Protein AF-A0A5B9PQS3-F1 (afdb_monomer)

Foldseek 3Di:
DDDDDDDDDDDDDPDDPPQWDWDDDDPQWTWIDDPNDIDIDGNPPCVVVLVPDLALLSLLVVLLVVQLVVQVVPPPLHPLVLLLLSLLLCVQSVVVVSNVSSLVSLQVHDQVNVCPPPDDPDDDDSGDDPVSSHHDDNVVSCVFWPFADLVVLLVLLCVVCVVAVLSVCLSVVVLVVSCVRDPDLLSLLSSLQSCLSNPVLVVSLVSLVPDPDPPRPSVLSLLSNLLSCLLVSVSVVSSVSCVVCPDPNQHSLSSSLSSSSSVRIRSGPSPPRPVD

pLDDT: mean 84.05, std 20.29, range [24.78, 98.69]

Sequence (276 aa):
MVFTLGPSAHLPYFATRAGLGTITRSSDIVRFVQGGVVKTFRWATQSNLMATFNDSRSLAEFLLRESLDRLAAAAPKVNYFSLRSVGGAATLLGFDSIAHECESILQTIPDASFTAGVISNFPLPKKAPPALRKIATIDQLYSDHPPLTDESVAKYIRDCGNAQSHLKLASDRKYTDAFAACKSELDTEETAASQAVLGDIDSALDSACSVVQPDFRADNIRFICTIELFRRERWSDAHKLFDAIYPSQIGPDAAAQMALGANHRLPWLGYPFPDW

Solvent-accessible surface area (backbone atoms only — not comparable to full-atom values): 15681 Å² total; per-residue (Å²): 138,89,84,88,82,86,84,89,85,85,87,87,80,84,78,56,98,78,70,57,55,78,53,88,65,68,99,49,38,53,36,40,36,61,92,89,41,77,47,74,44,68,54,79,58,64,72,70,68,60,79,68,51,92,49,45,64,55,43,25,51,50,38,37,51,54,28,48,54,55,43,61,69,38,61,90,71,45,60,63,65,35,42,37,42,26,16,38,42,23,52,75,73,70,36,60,70,59,20,51,51,34,34,55,51,41,64,67,56,57,43,66,57,77,55,60,89,67,87,65,100,58,90,75,74,86,57,58,60,73,70,76,37,42,54,72,52,71,71,54,46,47,68,64,32,37,81,50,44,71,66,58,47,54,48,50,42,42,59,52,19,76,80,34,70,26,39,35,29,35,60,71,68,38,49,74,61,12,58,71,57,38,88,48,68,65,47,44,48,52,37,31,35,49,31,19,70,75,64,44,37,70,60,19,52,51,50,47,71,67,59,86,56,93,83,59,65,38,65,59,44,53,51,52,36,30,25,44,25,38,50,68,68,39,50,76,60,19,51,59,50,40,61,74,44,48,72,90,72,53,48,42,43,55,29,19,28,39,30,28,28,23,60,41,20,36,51,48,69,46,64,87,40,85,90,94

Radius of gyration: 23.07 Å; Cα contacts (8 Å, |Δi|>4): 352; chains: 1; bounding box: 48×74×57 Å

Secondary structure (DSSP, 8-state):
----------------TTT--EEE-STTEEEEEETTEEEEEE---THHHHTT--SHHHHHHHHHHHHHHHHHHTTTS--HHHHHHHHHHHHHHT-HHHHHHHHHHHHHS-HHHHSTT---SSPPPSS--GGGGSPPPHHHHHHHSPBP-HHHHHHHHHHHHTT-HHHHHHHTT-HHHHHHH--SHHHHHHHHHHHHHTT-HHHHHHHHHH---TT--HHHHHHHHHHHHHHTT-HHHHHHHHHHHTTTT--HHHHHHHHHHHTTB--STTTT-TT-

Mean predicted aligned error: 10.12 Å

Nearest PDB structures (foldseek):
  3uq3-assembly1_A  TM=2.555E-01  e=6.291E-01  Saccharomyces cerevisiae S288C
  8fgw-assembly1_D  TM=3.045E-01  e=2.139E+00  Homo sapiens
  5ohu-ass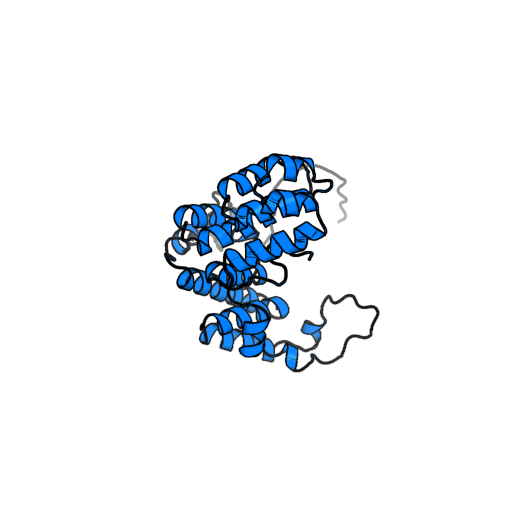embly1_A  TM=2.721E-01  e=3.590E+00  Pseudomonas aeruginosa
  4i17-assembly1_A  TM=1.820E-01  e=6.621E+00  Bacteroides fragilis NCTC 9343

Organism: NCBI:txid980251

Structure (mmCIF, N/CA/C/O backbone):
data_AF-A0A5B9PQS3-F1
#
_entry.id   AF-A0A5B9PQS3-F1
#
loop_
_atom_site.group_PDB
_atom_site.id
_atom_site.type_symbol
_atom_site.label_atom_id
_atom_site.label_alt_id
_atom_site.label_comp_id
_atom_site.label_asym_id
_atom_site.label_entity_id
_atom_site.label_seq_id
_atom_site.pdbx_PDB_ins_code
_atom_site.Cartn_x
_atom_site.Cartn_y
_atom_site.Cartn_z
_atom_site.occupancy
_atom_site.B_iso_or_equiv
_atom_site.auth_seq_id
_atom_site.auth_comp_id
_atom_site.auth_asym_id
_atom_site.auth_atom_id
_atom_site.pdbx_PDB_model_num
ATOM 1 N N . MET A 1 1 ? -6.608 58.547 18.354 1.00 31.11 1 MET A N 1
ATOM 2 C CA . MET A 1 1 ? -5.421 58.894 17.546 1.00 31.11 1 MET A CA 1
ATOM 3 C C . MET A 1 1 ? -5.429 57.966 16.343 1.00 31.11 1 MET A C 1
ATOM 5 O O . MET A 1 1 ? -5.402 56.760 16.545 1.00 31.11 1 MET A O 1
ATOM 9 N N . VAL A 1 2 ? -5.618 58.505 15.140 1.00 27.06 2 VAL A N 1
ATOM 10 C CA . VAL A 1 2 ? -5.688 57.727 13.892 1.00 27.06 2 VAL A CA 1
ATOM 11 C C . VAL A 1 2 ? -4.329 57.802 13.215 1.00 27.06 2 VAL A C 1
ATOM 13 O O . VAL A 1 2 ? -3.809 58.902 13.055 1.00 27.06 2 VAL A O 1
ATOM 16 N N . PHE A 1 3 ? -3.797 56.657 12.789 1.00 24.78 3 PHE A N 1
ATOM 17 C CA . PHE A 1 3 ? -2.762 56.595 11.762 1.00 24.78 3 PHE A CA 1
ATOM 18 C C . PHE A 1 3 ? -3.054 55.447 10.800 1.00 24.78 3 PHE A C 1
ATOM 20 O O . PHE A 1 3 ? -3.286 54.310 11.209 1.00 24.78 3 PHE A O 1
ATOM 27 N N . THR A 1 4 ? -3.031 55.793 9.519 1.00 32.97 4 THR A N 1
ATOM 28 C CA . THR A 1 4 ? -3.076 54.905 8.360 1.00 32.97 4 THR A CA 1
ATOM 29 C C . THR A 1 4 ? -1.636 54.616 7.938 1.00 32.97 4 THR A C 1
ATOM 31 O O . THR A 1 4 ? -0.831 55.545 7.879 1.00 32.97 4 THR A O 1
ATOM 34 N N . LEU A 1 5 ? -1.306 53.369 7.600 1.00 27.58 5 LEU A N 1
ATOM 35 C CA . LEU A 1 5 ? -0.070 53.034 6.886 1.00 27.58 5 LEU A CA 1
ATOM 36 C C . LEU A 1 5 ? -0.411 52.275 5.602 1.00 27.58 5 LEU A C 1
ATOM 38 O O . LEU A 1 5 ? -1.164 51.303 5.626 1.00 27.58 5 LEU A O 1
ATOM 42 N N . GLY A 1 6 ? 0.117 52.799 4.493 1.00 27.48 6 GLY A N 1
ATOM 43 C CA . GLY A 1 6 ? 0.052 52.238 3.146 1.00 27.48 6 GLY A CA 1
ATOM 44 C C . GLY A 1 6 ? 1.085 51.124 2.893 1.00 27.48 6 GLY A C 1
ATOM 45 O O . GLY A 1 6 ? 1.734 50.660 3.830 1.00 27.48 6 GLY A O 1
ATOM 46 N N . PRO A 1 7 ? 1.207 50.662 1.636 1.00 39.25 7 PRO A N 1
ATOM 47 C CA . PRO A 1 7 ? 1.601 49.293 1.312 1.00 39.25 7 PRO A CA 1
ATOM 48 C C . PRO A 1 7 ? 3.113 49.067 1.121 1.00 39.25 7 PRO A C 1
ATOM 50 O O . PRO A 1 7 ? 3.853 49.957 0.711 1.00 39.25 7 PRO A O 1
ATOM 53 N N . SER A 1 8 ? 3.496 47.794 1.299 1.00 37.22 8 SER A N 1
ATOM 54 C CA . SER A 1 8 ? 4.701 47.083 0.817 1.00 37.22 8 SER A CA 1
ATOM 55 C C . SER A 1 8 ? 6.088 47.448 1.380 1.00 37.22 8 SER A C 1
ATOM 57 O O . SER A 1 8 ? 6.689 48.440 0.989 1.00 37.22 8 SER A O 1
ATOM 59 N N . ALA A 1 9 ? 6.655 46.523 2.170 1.00 27.62 9 ALA A N 1
ATOM 60 C CA . ALA A 1 9 ? 8.073 46.134 2.142 1.00 27.62 9 ALA A CA 1
ATOM 61 C C . ALA A 1 9 ? 8.260 44.754 2.819 1.00 27.62 9 ALA A C 1
ATOM 63 O O . ALA A 1 9 ? 7.595 44.436 3.802 1.00 27.62 9 ALA A O 1
ATOM 64 N N . HIS A 1 10 ? 9.130 43.923 2.245 1.00 28.67 10 HIS A N 1
ATOM 65 C CA . HIS A 1 10 ? 9.340 42.503 2.544 1.00 28.67 10 HIS A CA 1
ATOM 66 C C . HIS A 1 10 ? 10.173 42.212 3.818 1.00 28.67 10 HIS A C 1
ATOM 68 O O . HIS A 1 10 ? 11.181 42.872 4.044 1.00 28.67 10 HIS A O 1
ATOM 74 N N . LEU A 1 11 ? 9.801 41.103 4.499 1.00 29.36 11 LEU A N 1
ATOM 75 C CA . LEU A 1 11 ? 10.541 40.236 5.460 1.00 29.36 11 LEU A CA 1
ATOM 76 C C . LEU A 1 11 ? 10.971 40.836 6.828 1.00 29.36 11 LEU A C 1
ATOM 78 O O . LEU A 1 11 ? 11.145 42.040 6.952 1.00 29.36 11 LEU A O 1
ATOM 82 N N . PRO A 1 12 ? 11.347 40.014 7.836 1.00 37.56 12 PRO A N 1
ATOM 83 C CA . PRO A 1 12 ? 10.699 38.834 8.437 1.00 37.56 12 PRO A CA 1
ATOM 84 C C . PRO A 1 12 ? 10.649 38.953 9.988 1.00 37.56 12 PRO A C 1
ATOM 86 O O . PRO A 1 12 ? 11.562 39.513 10.571 1.00 37.56 12 PRO A O 1
ATOM 89 N N . TYR A 1 13 ? 9.629 38.410 10.664 1.00 30.17 13 TYR A N 1
ATOM 90 C CA . TYR A 1 13 ? 9.580 37.974 12.087 1.00 30.17 13 TYR A CA 1
ATOM 91 C C . TYR A 1 13 ? 8.148 38.131 12.613 1.00 30.17 13 TYR A C 1
ATOM 93 O O . TYR A 1 13 ? 7.615 39.237 12.704 1.00 30.17 13 TYR A O 1
ATOM 101 N N . PHE A 1 14 ? 7.544 37.024 13.041 1.00 32.25 14 PHE A N 1
ATOM 102 C CA . PHE A 1 14 ? 6.373 37.068 13.909 1.00 32.25 14 PHE A CA 1
ATOM 103 C C . PHE A 1 14 ? 6.845 37.374 15.334 1.00 32.25 14 PHE A C 1
ATOM 105 O O . PHE A 1 14 ? 7.232 36.484 16.085 1.00 32.25 14 PHE A O 1
ATOM 112 N N . ALA A 1 15 ? 6.832 38.651 15.712 1.00 28.33 15 ALA A N 1
ATOM 113 C CA . ALA A 1 15 ? 6.912 39.054 17.109 1.00 28.33 15 ALA A CA 1
ATOM 114 C C . ALA A 1 15 ? 5.486 39.150 17.672 1.00 28.33 15 ALA A C 1
ATOM 116 O O . ALA A 1 15 ? 4.830 40.186 17.573 1.00 28.33 15 ALA A O 1
ATOM 117 N N . THR A 1 16 ? 4.976 38.071 18.270 1.00 37.62 16 THR A N 1
ATOM 118 C CA . THR A 1 16 ? 3.782 38.179 19.121 1.00 37.62 16 THR A CA 1
ATOM 119 C C . THR A 1 16 ? 4.179 38.825 20.448 1.00 37.62 16 THR A C 1
ATOM 121 O O . THR A 1 16 ? 5.145 38.395 21.078 1.00 37.62 16 THR A O 1
ATOM 124 N N . ARG A 1 17 ? 3.421 39.838 20.893 1.00 30.62 17 ARG A N 1
ATOM 125 C CA . ARG A 1 17 ? 3.601 40.646 22.125 1.00 30.62 17 ARG A CA 1
ATOM 126 C C . ARG A 1 17 ? 3.600 39.862 23.465 1.00 30.62 17 ARG A C 1
ATOM 128 O O . ARG A 1 17 ? 3.448 40.472 24.515 1.00 30.62 17 ARG A O 1
ATOM 135 N N . ALA A 1 18 ? 3.795 38.542 23.454 1.00 37.12 18 ALA A N 1
ATOM 136 C CA . ALA A 1 18 ? 3.810 37.663 24.628 1.00 37.12 18 ALA A CA 1
ATOM 137 C C . ALA A 1 18 ? 5.201 37.087 24.984 1.00 37.12 18 ALA A C 1
ATOM 139 O O . ALA A 1 18 ? 5.298 36.219 25.845 1.00 37.12 18 ALA A O 1
ATOM 140 N N . GLY A 1 19 ? 6.290 37.544 24.350 1.00 35.75 19 GLY A N 1
ATOM 141 C CA . GLY A 1 19 ? 7.653 37.139 24.739 1.00 35.75 19 GLY A CA 1
ATOM 142 C C . GLY A 1 19 ? 8.041 35.699 24.374 1.00 35.75 19 GLY A C 1
ATOM 143 O O . GLY A 1 19 ? 8.981 35.160 24.951 1.00 35.75 19 GLY A O 1
ATOM 144 N N . LEU A 1 20 ? 7.351 35.082 23.413 1.00 34.41 20 LEU A N 1
ATOM 145 C CA . LEU A 1 20 ? 7.743 33.806 22.815 1.00 34.41 20 LEU A CA 1
ATOM 146 C C . LEU A 1 20 ? 8.497 34.088 21.511 1.00 34.41 20 LEU A C 1
ATOM 148 O O . LEU A 1 20 ? 7.897 34.478 20.513 1.00 34.41 20 LEU A O 1
ATOM 152 N N . GLY A 1 21 ? 9.819 33.928 21.537 1.00 38.91 21 GLY A N 1
ATOM 153 C CA . GLY A 1 21 ? 10.656 33.901 20.339 1.00 38.91 21 GLY A CA 1
ATOM 154 C C . GLY A 1 21 ? 11.051 32.463 20.020 1.00 38.91 21 GLY A C 1
ATOM 155 O O . GLY A 1 21 ? 11.630 31.782 20.869 1.00 38.91 21 GLY A O 1
ATOM 156 N N . THR A 1 22 ? 10.734 31.992 18.818 1.00 40.62 22 THR A N 1
ATOM 157 C CA . THR A 1 22 ? 11.239 30.728 18.271 1.00 40.62 22 THR A CA 1
ATOM 158 C C . THR A 1 22 ? 12.537 30.993 17.514 1.00 40.62 22 THR A C 1
ATOM 160 O O . THR A 1 22 ? 12.593 31.850 16.636 1.00 40.62 22 THR A O 1
ATOM 163 N N . ILE A 1 23 ? 13.602 30.265 17.861 1.00 44.81 23 ILE A N 1
ATOM 164 C CA . ILE A 1 23 ? 14.867 30.283 17.114 1.00 44.81 23 ILE A CA 1
ATOM 165 C C . ILE A 1 23 ? 15.003 28.923 16.441 1.00 44.81 23 ILE A C 1
ATOM 167 O O . ILE A 1 23 ? 15.393 27.946 17.079 1.00 44.81 23 ILE A O 1
ATOM 171 N N . THR A 1 24 ? 14.686 28.855 15.153 1.00 35.41 24 THR A N 1
ATOM 172 C CA . THR A 1 24 ? 14.870 27.646 14.347 1.00 35.41 24 THR A CA 1
ATOM 173 C C . THR A 1 24 ? 16.293 27.635 13.793 1.00 35.41 24 THR A C 1
ATOM 175 O O . THR A 1 24 ? 16.640 28.433 12.923 1.00 35.41 24 THR A O 1
ATOM 178 N N . ARG A 1 25 ? 17.152 26.753 14.314 1.00 41.84 25 ARG A N 1
ATOM 179 C CA . ARG A 1 25 ? 18.444 26.414 13.699 1.00 41.84 25 ARG A CA 1
ATOM 180 C C . ARG A 1 25 ? 18.646 24.900 13.821 1.00 41.84 25 ARG A C 1
ATOM 182 O O . ARG A 1 25 ? 18.763 24.401 14.936 1.00 41.84 25 ARG A O 1
ATOM 189 N N . SER A 1 26 ? 18.731 24.217 12.675 1.00 44.00 26 SER A N 1
ATOM 190 C CA . SER A 1 26 ? 18.770 22.750 12.466 1.00 44.00 26 SER A CA 1
ATOM 191 C C . SER A 1 26 ? 17.435 22.012 12.664 1.00 44.00 26 SER A C 1
ATOM 193 O O . SER A 1 26 ? 16.639 22.391 13.519 1.00 44.00 26 SER A O 1
ATOM 195 N N . SER A 1 27 ? 17.195 20.985 11.837 1.00 54.00 27 SER A N 1
ATOM 196 C CA . SER A 1 27 ? 15.934 20.232 11.686 1.00 54.00 27 SER A CA 1
ATOM 197 C C . SER A 1 27 ? 15.452 19.512 12.950 1.00 54.00 27 SER A C 1
ATOM 199 O O . SER A 1 27 ? 14.271 19.199 13.051 1.00 54.00 27 SER A O 1
ATOM 201 N N . ASP A 1 28 ? 16.331 19.311 13.937 1.00 49.47 28 ASP A N 1
ATOM 202 C CA . ASP A 1 28 ? 16.079 18.366 15.037 1.00 49.47 28 ASP A CA 1
ATOM 203 C C . ASP A 1 28 ? 16.033 19.042 16.420 1.00 49.47 28 ASP A C 1
ATOM 205 O O . ASP A 1 28 ? 15.882 18.383 17.456 1.00 49.47 28 ASP A O 1
ATOM 209 N N . ILE A 1 29 ? 16.206 20.369 16.472 1.00 52.94 29 ILE A N 1
ATOM 210 C CA . ILE A 1 29 ? 16.262 21.123 17.727 1.00 52.94 29 ILE A CA 1
ATOM 211 C C . ILE A 1 29 ? 15.329 22.327 17.655 1.00 52.94 29 ILE A C 1
ATOM 213 O O . ILE A 1 29 ? 15.607 23.317 16.978 1.00 52.94 29 ILE A O 1
ATOM 217 N N . VAL A 1 30 ? 14.264 22.285 18.454 1.00 60.69 30 VAL A N 1
ATOM 218 C CA . VAL A 1 30 ? 13.397 23.444 18.672 1.00 60.69 30 VAL A CA 1
ATOM 219 C C . VAL A 1 30 ? 13.795 24.107 19.983 1.00 60.69 30 VAL A C 1
ATOM 221 O O . VAL A 1 30 ? 13.797 23.488 21.051 1.00 60.69 30 VAL A O 1
ATOM 224 N N . ARG A 1 31 ? 14.143 25.393 19.904 1.00 61.72 31 ARG A N 1
ATOM 225 C CA . ARG A 1 31 ? 14.407 26.230 21.076 1.00 61.72 31 ARG A CA 1
ATOM 226 C C . ARG A 1 31 ? 13.331 27.289 21.192 1.00 61.72 31 ARG A C 1
ATOM 228 O O . ARG A 1 31 ? 13.069 28.020 20.235 1.00 61.72 31 ARG A O 1
ATOM 235 N N . PHE A 1 32 ? 12.765 27.408 22.384 1.00 68.06 32 PHE A N 1
ATOM 236 C CA . PHE A 1 32 ? 11.921 28.541 22.728 1.00 68.06 32 PHE A CA 1
ATOM 237 C C . PHE A 1 32 ? 12.312 29.113 24.083 1.00 68.06 32 PHE A C 1
ATOM 239 O O . PHE A 1 32 ? 12.816 28.414 24.966 1.00 68.06 32 PHE A O 1
ATOM 246 N N . VAL A 1 33 ? 12.090 30.415 24.224 1.00 57.66 33 VAL A N 1
ATOM 247 C CA . VAL A 1 33 ? 12.338 31.148 25.464 1.00 57.66 33 VAL A CA 1
ATOM 248 C C . VAL A 1 33 ? 11.015 31.312 26.194 1.00 57.66 33 VAL A C 1
ATOM 250 O O . VAL A 1 33 ? 10.080 31.893 25.652 1.00 57.66 33 VAL A O 1
ATOM 253 N N . GLN A 1 34 ? 10.935 30.807 27.423 1.00 67.69 34 GLN A N 1
ATOM 254 C CA . GLN A 1 34 ? 9.783 30.995 28.305 1.00 67.69 34 GLN A CA 1
ATOM 255 C C . GLN A 1 34 ? 10.286 31.576 29.629 1.00 67.69 34 GLN A C 1
ATOM 257 O O . GLN A 1 34 ? 11.025 30.915 30.354 1.00 67.69 34 GLN A O 1
ATOM 262 N N . GLY A 1 35 ? 9.924 32.829 29.930 1.00 74.81 35 GLY A N 1
ATOM 263 C CA . GLY A 1 35 ? 10.318 33.498 31.179 1.00 74.81 35 GLY A CA 1
ATOM 264 C C . GLY A 1 35 ? 11.829 33.717 31.339 1.00 74.81 35 GLY A C 1
ATOM 265 O O . GLY A 1 35 ? 12.341 33.619 32.446 1.00 74.81 35 GLY A O 1
ATOM 266 N N . GLY A 1 36 ? 12.561 33.952 30.243 1.00 75.94 36 GLY A N 1
ATOM 267 C CA . GLY A 1 36 ? 14.022 34.131 30.267 1.00 75.94 36 GLY A CA 1
ATOM 268 C C . GLY A 1 36 ? 14.833 32.829 30.306 1.00 75.94 36 GLY A C 1
ATOM 269 O O . GLY A 1 36 ? 16.056 32.876 30.218 1.00 75.94 36 GLY A O 1
ATOM 270 N N . VAL A 1 37 ? 14.174 31.666 30.370 1.00 58.62 37 VAL A N 1
ATOM 271 C CA . VAL A 1 37 ? 14.822 30.350 30.291 1.00 58.62 37 VAL A CA 1
ATOM 272 C C . VAL A 1 37 ? 14.719 29.811 28.867 1.00 58.62 37 VAL A C 1
ATOM 274 O O . VAL A 1 37 ? 13.625 29.722 28.304 1.00 58.62 37 VAL A O 1
ATOM 277 N N . VAL A 1 38 ? 15.857 29.426 28.286 1.00 72.06 38 VAL A N 1
ATOM 278 C CA . VAL A 1 38 ? 15.905 28.713 27.003 1.00 72.06 38 VAL A CA 1
ATOM 279 C C . VAL A 1 38 ? 15.569 27.250 27.261 1.00 72.06 38 VAL A C 1
ATOM 281 O O . VAL A 1 38 ? 16.367 26.521 27.850 1.00 72.06 38 VAL A O 1
ATOM 284 N N . LYS A 1 39 ? 14.403 26.799 26.797 1.00 69.12 39 LYS A N 1
ATOM 285 C CA . LYS A 1 39 ? 14.089 25.372 26.756 1.00 69.12 39 LYS A CA 1
ATOM 286 C C . LYS A 1 39 ? 14.535 24.818 25.412 1.00 69.12 39 LYS A C 1
ATOM 288 O O . LYS A 1 39 ? 14.147 25.322 24.359 1.00 69.12 39 LYS A O 1
ATOM 293 N N . THR A 1 40 ? 15.378 23.795 25.467 1.00 60.69 40 THR A N 1
ATOM 294 C CA . THR A 1 40 ? 15.842 23.072 24.284 1.00 60.69 40 THR A CA 1
ATOM 295 C C . THR A 1 40 ? 15.113 21.746 24.240 1.00 60.69 40 THR A C 1
ATOM 297 O O . THR A 1 40 ? 15.330 20.897 25.100 1.00 60.69 40 THR A O 1
ATOM 300 N N . PHE A 1 41 ? 14.256 21.577 23.242 1.00 54.91 41 PHE A N 1
ATOM 301 C CA . PHE A 1 41 ? 13.658 20.291 22.938 1.00 54.91 41 PHE A CA 1
ATOM 302 C C . PHE A 1 41 ? 14.481 19.681 21.822 1.00 54.91 41 PHE A C 1
ATOM 304 O O . PHE A 1 41 ? 14.576 20.233 20.724 1.00 54.91 41 PHE A O 1
ATOM 311 N N . ARG A 1 42 ? 15.114 18.555 22.133 1.00 46.44 42 ARG A N 1
ATOM 312 C CA . ARG A 1 42 ? 15.591 17.655 21.098 1.00 46.44 42 ARG A CA 1
ATOM 313 C C . ARG A 1 42 ? 14.379 16.826 20.720 1.00 46.44 42 ARG A C 1
ATOM 315 O O . ARG A 1 42 ? 13.887 16.073 21.559 1.00 46.44 42 ARG A O 1
ATOM 322 N N . TRP A 1 43 ? 13.867 17.009 19.508 1.00 47.91 43 TRP A N 1
ATOM 323 C CA . TRP A 1 43 ? 13.004 15.972 18.964 1.00 47.91 43 TRP A CA 1
ATOM 324 C C . TRP A 1 43 ? 13.896 14.731 18.900 1.00 47.91 43 TRP A C 1
ATOM 326 O O . TRP A 1 43 ? 15.024 14.833 18.414 1.00 47.91 43 TRP A O 1
ATOM 336 N N . ALA A 1 44 ? 13.487 13.609 19.499 1.00 47.00 44 ALA A N 1
ATOM 337 C CA . ALA A 1 44 ? 14.227 12.370 19.304 1.00 47.00 44 ALA A CA 1
ATOM 338 C C . ALA A 1 44 ? 14.224 12.133 17.796 1.00 47.00 44 ALA A C 1
ATOM 340 O O . ALA A 1 44 ? 13.159 11.936 17.216 1.00 47.00 44 ALA A O 1
ATOM 341 N N . THR A 1 45 ? 15.378 12.301 17.155 1.00 45.31 45 THR A N 1
ATOM 342 C CA . THR A 1 45 ? 15.502 12.202 15.708 1.00 45.31 45 THR A CA 1
ATOM 343 C C . THR A 1 45 ? 14.862 10.878 15.298 1.00 45.31 45 THR A C 1
ATOM 345 O O . THR A 1 45 ? 15.232 9.832 15.840 1.00 45.31 45 THR A O 1
ATOM 348 N N . GLN A 1 46 ? 13.863 10.917 14.407 1.00 50.41 46 GLN A N 1
ATOM 349 C CA . GLN A 1 46 ? 13.155 9.718 13.930 1.00 50.41 46 GLN A CA 1
ATOM 350 C C . GLN A 1 46 ? 14.130 8.641 13.424 1.00 50.41 46 GLN A C 1
ATOM 352 O O . GLN A 1 46 ? 13.817 7.458 13.491 1.00 50.41 46 GLN A O 1
ATOM 357 N N . SER A 1 47 ? 15.355 9.032 13.057 1.00 46.56 47 SER A N 1
ATOM 358 C CA . SER A 1 47 ? 16.463 8.146 12.701 1.00 46.56 47 SER A CA 1
ATOM 359 C C . SER A 1 47 ? 16.788 7.053 13.735 1.00 46.56 47 SER A C 1
ATOM 361 O O . SER A 1 47 ? 17.300 6.010 13.347 1.00 46.56 47 SER A O 1
ATOM 363 N N . ASN A 1 48 ? 16.485 7.230 15.031 1.00 48.38 48 ASN A N 1
ATOM 364 C CA . ASN A 1 48 ? 16.679 6.169 16.037 1.00 48.38 48 ASN A CA 1
ATOM 365 C C . ASN A 1 48 ? 15.470 5.227 16.202 1.00 48.38 48 ASN A C 1
ATOM 367 O O . ASN A 1 48 ? 15.637 4.152 16.766 1.00 48.38 48 ASN A O 1
ATOM 371 N N . LEU A 1 49 ? 14.278 5.610 15.730 1.00 53.31 49 LEU A N 1
ATOM 372 C CA . LEU A 1 49 ? 13.077 4.753 15.713 1.00 53.31 49 LEU A CA 1
ATOM 373 C C . LEU A 1 49 ? 13.018 3.858 14.461 1.00 53.31 49 LEU A C 1
ATOM 375 O O . LEU A 1 49 ? 12.299 2.861 14.447 1.00 53.31 49 LEU A O 1
ATOM 379 N N . MET A 1 50 ? 13.778 4.205 13.421 1.00 53.62 50 MET A N 1
ATOM 380 C CA . MET A 1 50 ? 13.822 3.493 12.136 1.00 53.62 50 MET A CA 1
ATOM 381 C C . MET A 1 50 ? 14.816 2.322 12.139 1.00 53.62 50 MET A C 1
ATOM 383 O O . MET A 1 50 ? 14.578 1.301 11.506 1.00 53.62 50 MET A O 1
ATOM 387 N N . ALA A 1 51 ? 15.884 2.398 12.944 1.00 53.28 51 ALA A N 1
ATOM 388 C CA . ALA A 1 51 ? 16.881 1.328 13.098 1.00 53.28 51 ALA A CA 1
ATOM 389 C C . ALA A 1 51 ? 16.361 0.067 13.829 1.00 53.28 51 ALA A C 1
ATOM 391 O O . ALA A 1 51 ? 17.140 -0.834 14.140 1.00 53.28 51 ALA A O 1
ATOM 392 N N . THR A 1 52 ? 15.070 0.016 14.160 1.00 64.06 52 THR A N 1
ATOM 393 C CA . THR A 1 52 ? 14.517 -0.943 15.125 1.00 64.06 52 THR A CA 1
ATOM 394 C C . THR A 1 52 ? 13.686 -2.065 14.518 1.00 64.06 52 THR A C 1
ATOM 396 O O . THR A 1 52 ? 13.511 -3.080 15.187 1.00 64.06 52 THR A O 1
ATOM 399 N N . PHE A 1 53 ? 13.206 -1.943 13.277 1.00 82.56 53 PHE A N 1
ATOM 400 C CA . PHE A 1 53 ? 12.483 -3.035 12.621 1.00 82.56 53 PHE A CA 1
ATOM 401 C C . PHE A 1 53 ? 13.369 -3.732 11.583 1.00 82.56 53 PHE A C 1
ATOM 403 O O . PHE A 1 53 ? 13.744 -3.165 10.557 1.00 82.56 53 PHE A O 1
ATOM 410 N N . ASN A 1 54 ? 13.701 -4.989 11.893 1.00 84.94 54 ASN A N 1
ATOM 411 C CA . ASN A 1 54 ? 14.464 -5.907 11.040 1.00 84.94 54 ASN A CA 1
ATOM 412 C C . ASN A 1 54 ? 13.567 -6.973 10.389 1.00 84.94 54 ASN A C 1
ATOM 414 O O . ASN A 1 54 ? 14.067 -7.915 9.780 1.00 84.94 54 ASN A O 1
ATOM 418 N N . ASP A 1 55 ? 12.254 -6.850 10.569 1.00 93.69 55 ASP A N 1
ATOM 419 C CA . ASP A 1 55 ? 11.251 -7.766 10.050 1.00 93.69 55 ASP A CA 1
ATOM 420 C C . ASP A 1 55 ? 9.935 -7.020 9.767 1.00 93.69 55 ASP A C 1
ATOM 422 O O . ASP A 1 55 ? 9.684 -5.917 10.272 1.00 93.69 55 ASP A O 1
ATOM 426 N N . SER A 1 56 ? 9.091 -7.626 8.932 1.00 94.75 56 SER A N 1
ATOM 427 C CA . SER A 1 56 ? 7.854 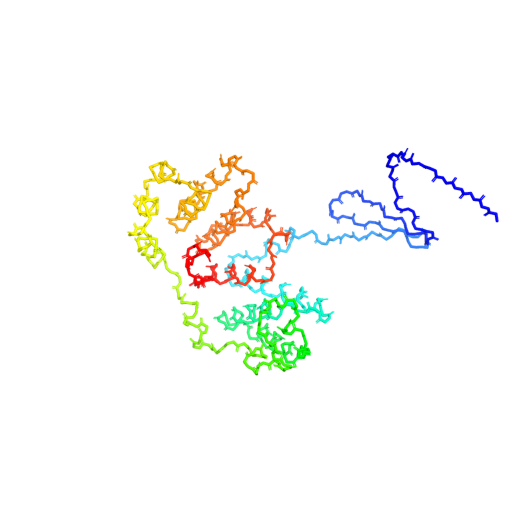-7.019 8.428 1.00 94.75 56 SER A CA 1
ATOM 428 C C . SER A 1 56 ? 6.781 -6.875 9.497 1.00 94.75 56 SER A C 1
ATOM 430 O O . SER A 1 56 ? 5.960 -5.955 9.420 1.00 94.75 56 SER A O 1
ATOM 432 N N . ARG A 1 57 ? 6.807 -7.719 10.532 1.00 96.06 57 ARG A N 1
ATOM 433 C CA . ARG A 1 57 ? 5.863 -7.654 11.645 1.00 96.06 57 ARG A CA 1
ATOM 434 C C . ARG A 1 57 ? 6.167 -6.449 12.533 1.00 96.06 57 ARG A C 1
ATOM 436 O O . ARG A 1 57 ? 5.256 -5.682 12.828 1.00 96.06 57 ARG A O 1
ATOM 443 N N . SER A 1 58 ? 7.431 -6.242 12.892 1.00 95.38 58 SER A N 1
ATOM 444 C CA . SER A 1 58 ? 7.895 -5.092 13.674 1.00 95.38 58 SER A CA 1
ATOM 445 C C . SER A 1 58 ? 7.636 -3.766 12.943 1.00 95.38 58 SER A C 1
ATOM 447 O O . SER A 1 58 ? 7.179 -2.802 13.558 1.00 95.38 58 SER A O 1
ATOM 449 N N . LEU A 1 59 ? 7.853 -3.724 11.618 1.00 95.50 59 LEU A N 1
ATOM 450 C CA . LEU A 1 59 ? 7.485 -2.576 10.778 1.00 95.50 59 LEU A CA 1
ATOM 451 C C . LEU A 1 59 ? 5.976 -2.300 10.839 1.00 95.50 59 LEU A C 1
ATOM 453 O O . LEU A 1 59 ? 5.562 -1.161 11.050 1.00 95.50 59 LEU A O 1
ATOM 457 N N . ALA A 1 60 ? 5.148 -3.331 10.653 1.00 97.44 60 ALA A N 1
ATOM 458 C CA . ALA A 1 60 ? 3.698 -3.177 10.669 1.00 97.44 60 ALA A CA 1
ATOM 459 C C . ALA A 1 60 ? 3.184 -2.692 12.026 1.00 97.44 60 ALA A C 1
ATOM 461 O O . ALA A 1 60 ? 2.362 -1.780 12.069 1.00 97.44 60 ALA A O 1
ATOM 462 N N . GLU A 1 61 ? 3.686 -3.246 13.130 1.00 97.38 61 GLU A N 1
ATOM 463 C CA . GLU A 1 61 ? 3.306 -2.794 14.469 1.00 97.38 61 GLU A CA 1
ATOM 464 C C . GLU A 1 61 ? 3.639 -1.312 14.672 1.00 97.38 61 GLU A C 1
ATOM 466 O O . GLU A 1 61 ? 2.780 -0.552 15.124 1.00 97.38 61 GLU A O 1
ATOM 471 N N . PHE A 1 62 ? 4.845 -0.887 14.274 1.00 95.25 62 PHE A N 1
ATOM 472 C CA . PHE A 1 62 ? 5.254 0.516 14.320 1.00 95.25 62 PHE A CA 1
ATOM 473 C C . PHE A 1 62 ? 4.307 1.408 13.506 1.00 95.25 62 PHE A C 1
ATOM 475 O O . PHE A 1 62 ? 3.738 2.353 14.054 1.00 95.25 62 PHE A O 1
ATOM 482 N N . LEU A 1 63 ? 4.091 1.088 12.225 1.00 96.06 63 LEU A N 1
ATOM 483 C CA . LEU A 1 63 ? 3.248 1.876 11.320 1.00 96.06 63 LEU A CA 1
ATOM 484 C C . LEU A 1 63 ? 1.815 2.015 11.842 1.00 96.06 63 LEU A C 1
ATOM 486 O O . LEU A 1 63 ? 1.245 3.108 11.818 1.00 96.06 63 LEU A O 1
ATOM 490 N N . LEU A 1 64 ? 1.232 0.917 12.322 1.00 97.88 64 LEU A N 1
ATOM 491 C CA . LEU A 1 64 ? -0.151 0.886 12.788 1.00 97.88 64 LEU A CA 1
ATOM 492 C C . LEU A 1 64 ? -0.316 1.604 14.131 1.00 97.88 64 LEU A C 1
ATOM 494 O O . LEU A 1 64 ? -1.269 2.367 14.292 1.00 97.88 64 LEU A O 1
ATOM 498 N N . ARG A 1 65 ? 0.616 1.416 15.074 1.00 97.38 65 ARG A N 1
ATOM 499 C CA . ARG A 1 65 ? 0.600 2.114 16.368 1.00 97.38 65 ARG A CA 1
ATOM 500 C C . ARG A 1 65 ? 0.731 3.618 16.176 1.00 97.38 65 ARG A C 1
ATOM 502 O O . ARG A 1 65 ? -0.066 4.383 16.704 1.00 97.38 65 ARG A O 1
ATOM 509 N N . GLU A 1 66 ? 1.701 4.031 15.376 1.00 95.19 66 GLU A N 1
ATOM 510 C CA . GLU A 1 66 ? 1.984 5.440 15.135 1.00 95.19 66 GLU A CA 1
ATOM 511 C C . GLU A 1 66 ? 0.829 6.132 14.391 1.00 95.19 66 GLU A C 1
ATOM 513 O O . GLU A 1 66 ? 0.443 7.257 14.716 1.00 95.19 66 GLU A O 1
ATOM 518 N N . SER A 1 67 ? 0.192 5.418 13.460 1.00 95.69 67 SER A N 1
ATOM 519 C CA . SER A 1 67 ? -1.026 5.869 12.780 1.00 95.69 67 SER A CA 1
ATOM 520 C C . SER A 1 67 ? -2.213 6.025 13.725 1.00 95.69 67 SER A C 1
ATOM 522 O O . SER A 1 67 ? -2.939 7.018 13.641 1.00 95.69 67 SER A O 1
ATOM 524 N N . LEU A 1 68 ? -2.407 5.070 14.635 1.00 96.38 68 LEU A N 1
ATOM 525 C CA . LEU A 1 68 ? -3.436 5.138 15.667 1.00 96.38 68 LEU A CA 1
ATOM 526 C C . LEU A 1 68 ? -3.213 6.337 16.595 1.00 96.38 68 LEU A C 1
ATOM 528 O O . LEU A 1 68 ? -4.150 7.103 16.815 1.00 96.38 68 LEU A O 1
ATOM 532 N N . ASP A 1 69 ? -1.982 6.567 17.054 1.00 94.94 69 ASP A N 1
ATOM 533 C CA . ASP A 1 69 ? -1.645 7.706 17.915 1.00 94.94 69 ASP A CA 1
ATOM 534 C C . ASP A 1 69 ? -1.949 9.047 17.219 1.00 94.94 69 ASP A C 1
ATOM 536 O O . ASP A 1 69 ? -2.572 9.939 17.807 1.00 94.94 69 ASP A O 1
ATOM 540 N N . ARG A 1 70 ? -1.591 9.181 15.930 1.00 92.62 70 ARG A N 1
ATOM 541 C CA . ARG A 1 70 ? -1.935 10.360 15.111 1.00 92.62 70 ARG A CA 1
ATOM 542 C C . ARG A 1 70 ? -3.448 10.552 14.986 1.00 92.62 70 ARG A C 1
ATOM 544 O O . ARG A 1 70 ? -3.936 11.678 15.097 1.00 92.62 70 ARG A O 1
ATOM 551 N N . LEU A 1 71 ? -4.193 9.473 14.744 1.00 92.56 71 LEU A N 1
ATOM 552 C CA . LEU A 1 71 ? -5.651 9.517 14.607 1.00 92.56 71 LEU A CA 1
ATOM 553 C C . LEU A 1 71 ? -6.337 9.867 15.932 1.00 92.56 71 LEU A C 1
ATOM 555 O O . LEU A 1 71 ? -7.257 10.685 15.936 1.00 92.56 71 LEU A O 1
ATOM 559 N N . ALA A 1 72 ? -5.869 9.313 17.050 1.00 91.81 72 ALA A N 1
ATOM 560 C CA . ALA A 1 72 ? -6.374 9.614 18.385 1.00 91.81 72 ALA A CA 1
ATOM 561 C C . ALA A 1 72 ? -6.123 11.085 18.763 1.00 91.81 72 ALA A C 1
ATOM 563 O O . ALA A 1 72 ? -7.019 11.760 19.276 1.00 91.81 72 ALA A O 1
ATOM 564 N N . ALA A 1 73 ? -4.945 11.621 18.427 1.00 90.31 73 ALA A N 1
ATOM 565 C CA . ALA A 1 73 ? -4.605 13.026 18.651 1.00 90.31 73 ALA A CA 1
ATOM 566 C C . ALA A 1 73 ? -5.452 14.009 17.815 1.00 90.31 73 ALA A C 1
ATOM 568 O O . ALA A 1 73 ? -5.595 15.172 18.193 1.00 90.31 73 ALA A O 1
ATOM 569 N N . ALA A 1 74 ? -6.043 13.559 16.702 1.00 85.06 74 ALA A N 1
ATOM 570 C CA . ALA A 1 74 ? -6.896 14.377 15.838 1.00 85.06 74 ALA A CA 1
ATOM 571 C C . ALA A 1 74 ? -8.343 14.542 16.355 1.00 85.06 74 ALA A C 1
ATOM 573 O O . ALA A 1 74 ? -9.168 15.190 15.699 1.00 85.06 74 ALA A O 1
ATOM 574 N N . ALA A 1 75 ? -8.688 13.977 17.517 1.00 75.94 75 ALA A N 1
ATOM 575 C CA . ALA A 1 75 ? -10.022 14.097 18.097 1.00 75.94 75 ALA A CA 1
ATOM 576 C C . ALA A 1 75 ? -10.438 15.572 18.329 1.00 75.94 75 ALA A C 1
ATOM 578 O O . ALA A 1 75 ? -9.629 16.389 18.772 1.00 75.94 75 ALA A O 1
ATOM 579 N N . PRO A 1 76 ? -11.705 15.951 18.046 1.00 73.19 76 PRO A N 1
ATOM 580 C CA . PRO A 1 76 ? -12.829 15.100 17.628 1.00 73.19 76 PRO A CA 1
ATOM 581 C C . PRO A 1 76 ? -12.938 14.871 16.104 1.00 73.19 76 PRO A C 1
ATOM 583 O O . PRO A 1 76 ? -13.893 14.241 15.649 1.00 73.19 76 PRO A O 1
ATOM 586 N N . LYS A 1 77 ? -12.000 15.385 15.298 1.00 80.00 77 LYS A N 1
ATOM 587 C CA . LYS A 1 77 ? -12.005 15.306 13.825 1.00 80.00 77 LYS A CA 1
ATOM 588 C C . LYS A 1 77 ? -11.257 14.068 13.317 1.00 80.00 77 LYS A C 1
ATOM 590 O O . LYS A 1 77 ? -10.418 14.158 12.425 1.00 80.00 77 LYS A O 1
ATOM 595 N N . VAL A 1 78 ? -11.548 12.913 13.905 1.00 82.50 78 VAL A N 1
ATOM 596 C CA . VAL A 1 78 ? -10.902 11.654 13.522 1.00 82.50 78 VAL A CA 1
ATOM 597 C C . VAL A 1 78 ? -11.384 11.232 12.134 1.00 82.50 78 VAL A C 1
ATOM 599 O O . VAL A 1 78 ? -12.590 11.166 11.886 1.00 82.50 78 VAL A O 1
ATOM 602 N N . ASN A 1 79 ? -10.451 10.914 11.233 1.00 88.31 79 ASN A N 1
ATOM 603 C CA . ASN A 1 79 ? -10.778 10.279 9.960 1.00 88.31 79 ASN A CA 1
ATOM 604 C C . ASN A 1 79 ? -11.152 8.811 10.216 1.00 88.31 79 ASN A C 1
ATOM 606 O O . ASN A 1 79 ? -10.283 7.953 10.378 1.00 88.31 79 ASN A O 1
ATOM 610 N N . TYR A 1 80 ? -12.454 8.527 10.277 1.00 91.25 80 TYR A N 1
ATOM 611 C CA . TYR A 1 80 ? -12.950 7.187 10.587 1.00 91.25 80 TYR A CA 1
ATOM 612 C C . TYR A 1 80 ? -12.593 6.150 9.515 1.00 91.25 80 TYR A C 1
ATOM 614 O O . TYR A 1 80 ? -12.468 4.978 9.856 1.00 91.25 80 TYR A O 1
ATOM 622 N N . PHE A 1 81 ? -12.414 6.546 8.247 1.00 91.50 81 PHE A N 1
ATOM 623 C CA . PHE A 1 81 ? -11.981 5.617 7.201 1.00 91.50 81 PHE A CA 1
ATOM 624 C C . PHE A 1 81 ? -10.581 5.107 7.503 1.00 91.50 81 PHE A C 1
ATOM 626 O O . PHE A 1 81 ? -10.395 3.904 7.629 1.00 91.50 81 PHE A O 1
ATOM 633 N N . SER A 1 82 ? -9.635 6.016 7.748 1.00 94.31 82 SER A N 1
ATOM 634 C CA . SER A 1 82 ? -8.271 5.626 8.102 1.00 94.31 82 SER A CA 1
ATOM 635 C C . SER A 1 82 ? -8.212 4.827 9.402 1.00 94.31 82 SER A C 1
ATOM 637 O O . SER A 1 82 ? -7.439 3.883 9.500 1.00 94.31 82 SER A O 1
ATOM 639 N N . LEU A 1 83 ? -9.053 5.150 10.390 1.00 95.81 83 LEU A N 1
ATOM 640 C CA . LEU A 1 83 ? -9.136 4.370 11.627 1.00 95.81 83 LEU A CA 1
ATOM 641 C C . LEU A 1 83 ? -9.634 2.938 11.377 1.00 95.81 83 LEU A C 1
ATOM 643 O O . LEU A 1 83 ? -9.129 1.997 11.987 1.00 95.81 83 LEU A O 1
ATOM 647 N N . ARG A 1 84 ? -10.589 2.754 10.456 1.00 96.44 84 ARG A N 1
ATOM 648 C CA . ARG A 1 84 ? -11.034 1.422 10.024 1.00 96.44 84 ARG A CA 1
ATOM 649 C C . ARG A 1 84 ? -9.956 0.691 9.229 1.00 96.44 84 ARG A C 1
ATOM 651 O O . ARG A 1 84 ? -9.801 -0.501 9.458 1.00 96.44 84 ARG A O 1
ATOM 658 N N . SER A 1 85 ? -9.200 1.375 8.369 1.00 97.31 85 SER A N 1
ATOM 659 C CA . SER A 1 85 ? -8.069 0.780 7.643 1.00 97.31 85 SER A CA 1
ATOM 660 C C . SER A 1 85 ? -6.974 0.299 8.600 1.00 97.31 85 SER A C 1
ATOM 662 O O . SER A 1 85 ? -6.555 -0.853 8.523 1.00 97.31 85 SER A O 1
ATOM 664 N N . VAL A 1 86 ? -6.566 1.138 9.562 1.00 98.31 86 VAL A N 1
ATOM 665 C CA . VAL A 1 86 ? -5.574 0.784 10.595 1.00 98.31 86 VAL A CA 1
ATOM 666 C C . VAL A 1 86 ? -6.080 -0.375 11.454 1.00 98.31 86 VAL A C 1
ATOM 668 O O . VAL A 1 86 ? -5.362 -1.353 11.648 1.00 98.31 86 VAL A O 1
ATOM 671 N N . GLY A 1 87 ? -7.331 -0.309 11.921 1.00 98.38 87 GLY A N 1
ATOM 672 C CA . GLY A 1 87 ? -7.945 -1.380 12.702 1.00 98.38 87 GLY A CA 1
ATOM 673 C C . GLY A 1 87 ? -8.065 -2.693 11.924 1.00 98.38 87 GLY A C 1
ATOM 674 O O . GLY A 1 87 ? -7.740 -3.747 12.458 1.00 98.38 87 GLY A O 1
ATOM 675 N N . GLY A 1 88 ? -8.471 -2.638 10.653 1.00 98.44 88 GLY A N 1
ATOM 676 C CA . GLY A 1 88 ? -8.583 -3.803 9.776 1.00 98.44 88 GLY A CA 1
ATOM 677 C C . GLY A 1 88 ? -7.234 -4.463 9.506 1.00 98.44 88 GLY A C 1
ATOM 678 O O . GLY A 1 88 ? -7.104 -5.676 9.669 1.00 98.44 88 GLY A O 1
ATOM 679 N N . ALA A 1 89 ? -6.208 -3.671 9.191 1.00 98.69 89 ALA A N 1
ATOM 680 C CA . ALA A 1 89 ? -4.843 -4.168 9.049 1.00 98.69 89 ALA A CA 1
ATOM 681 C C . ALA A 1 89 ? -4.322 -4.778 10.362 1.00 98.69 89 ALA A C 1
ATOM 683 O O . ALA A 1 89 ? -3.755 -5.869 10.349 1.00 98.69 89 ALA A O 1
ATOM 684 N N . ALA A 1 90 ? -4.576 -4.131 11.505 1.00 98.69 90 ALA A N 1
ATOM 685 C CA . ALA A 1 90 ? -4.211 -4.658 12.817 1.00 98.69 90 ALA A CA 1
ATOM 686 C C . ALA A 1 90 ? -4.888 -6.004 13.114 1.00 98.69 90 ALA A C 1
ATOM 688 O O . ALA A 1 90 ? -4.210 -6.946 13.523 1.00 98.69 90 ALA A O 1
ATOM 689 N N . THR A 1 91 ? -6.195 -6.130 12.861 1.00 98.56 91 THR A N 1
ATOM 690 C CA . THR A 1 91 ? -6.934 -7.393 13.009 1.00 98.56 91 THR A CA 1
ATOM 691 C C . THR A 1 91 ? -6.359 -8.484 12.108 1.00 98.56 91 THR A C 1
ATOM 693 O O . THR A 1 91 ? -6.112 -9.594 12.574 1.00 98.56 91 THR A O 1
ATOM 696 N N . LEU A 1 92 ? -6.101 -8.179 10.834 1.00 98.25 92 LEU A N 1
ATOM 697 C CA . LEU A 1 92 ? -5.614 -9.164 9.867 1.00 98.25 92 LEU A CA 1
ATOM 698 C C . LEU A 1 92 ? -4.187 -9.656 10.172 1.00 98.25 92 LEU A C 1
ATOM 700 O O . LEU A 1 92 ? -3.860 -10.808 9.888 1.00 98.25 92 LEU A O 1
ATOM 704 N N . LEU A 1 93 ? -3.340 -8.801 10.756 1.00 98.31 93 LEU A N 1
ATOM 705 C CA . LEU A 1 93 ? -1.946 -9.115 11.104 1.00 98.31 93 LEU A CA 1
ATOM 706 C C . LEU A 1 93 ? -1.768 -9.637 12.549 1.00 98.31 93 LEU A C 1
ATOM 708 O O . LEU A 1 93 ? -0.657 -10.013 12.949 1.00 98.31 93 LEU A O 1
ATOM 712 N N . GLY A 1 94 ? -2.856 -9.712 13.324 1.00 98.00 94 GLY A N 1
ATOM 713 C CA . GLY A 1 94 ? -2.863 -10.238 14.692 1.00 98.00 94 GLY A CA 1
ATOM 714 C C . GLY A 1 94 ? -2.287 -9.272 15.731 1.00 98.00 94 GLY A C 1
ATOM 715 O O . GLY A 1 94 ? -1.545 -9.695 16.619 1.00 98.00 94 GLY A O 1
ATOM 716 N N . PHE A 1 95 ? -2.585 -7.977 15.601 1.00 98.38 95 PHE A N 1
ATOM 717 C CA . PHE A 1 95 ? -2.272 -6.927 16.576 1.00 98.38 95 PHE A CA 1
ATOM 718 C C . PHE A 1 95 ? -3.529 -6.530 17.367 1.00 98.38 95 PHE A C 1
ATOM 720 O O . PHE A 1 95 ? -4.039 -5.412 17.250 1.00 98.38 95 PHE A O 1
ATOM 727 N N . ASP A 1 96 ? -4.033 -7.457 18.184 1.00 98.19 96 ASP A N 1
ATOM 728 C CA . ASP A 1 96 ? -5.340 -7.350 18.854 1.00 98.19 96 ASP A CA 1
ATOM 729 C C . ASP A 1 96 ? -5.505 -6.079 19.700 1.00 98.19 96 ASP A C 1
ATOM 731 O O . ASP A 1 96 ? -6.590 -5.500 19.746 1.00 98.19 96 ASP A O 1
ATOM 735 N N . SER A 1 97 ? -4.433 -5.604 20.343 1.00 98.31 97 SER A N 1
ATOM 736 C CA . SER A 1 97 ? -4.476 -4.385 21.161 1.00 98.31 97 SER A CA 1
ATOM 737 C C . SER A 1 97 ? -4.739 -3.129 20.323 1.00 98.31 97 SER A C 1
ATOM 739 O O . SER A 1 97 ? -5.564 -2.305 20.710 1.00 98.31 97 SER A O 1
ATOM 741 N N . ILE A 1 98 ? -4.091 -3.007 19.158 1.00 98.50 98 ILE A N 1
ATOM 742 C CA . ILE A 1 98 ? -4.286 -1.895 18.213 1.00 98.50 98 ILE A CA 1
ATOM 743 C C . ILE A 1 98 ? -5.698 -1.963 17.624 1.00 98.50 98 ILE A C 1
ATOM 745 O O . ILE A 1 98 ? -6.395 -0.949 17.571 1.00 98.50 98 ILE A O 1
ATOM 749 N N . ALA A 1 99 ? -6.143 -3.156 17.220 1.00 98.44 99 ALA A N 1
ATOM 750 C CA . ALA A 1 99 ? -7.482 -3.358 16.674 1.00 98.44 99 ALA A CA 1
ATOM 751 C C . ALA A 1 99 ? -8.577 -2.983 17.689 1.00 98.44 99 ALA A C 1
ATOM 753 O O . ALA A 1 99 ? -9.496 -2.229 17.362 1.00 98.44 99 ALA A O 1
ATOM 754 N N . HIS A 1 100 ? -8.454 -3.445 18.936 1.00 98.06 100 HIS A N 1
ATOM 755 C CA . HIS A 1 100 ? -9.410 -3.136 19.998 1.00 98.06 100 HIS A CA 1
ATOM 756 C C . HIS A 1 100 ? -9.486 -1.633 20.295 1.00 98.06 100 HIS A C 1
ATOM 758 O O . HIS A 1 100 ? -10.575 -1.080 20.460 1.00 98.06 100 HIS A O 1
ATOM 764 N N . GLU A 1 101 ? -8.342 -0.952 20.329 1.00 97.69 101 GLU A N 1
ATOM 765 C CA . GLU A 1 101 ? -8.286 0.491 20.555 1.00 97.69 101 GLU A CA 1
ATOM 766 C C . GLU A 1 101 ? -8.913 1.278 19.393 1.00 97.69 101 GLU A C 1
ATOM 768 O O . GLU A 1 101 ? -9.710 2.188 19.632 1.00 97.69 101 GLU A O 1
ATOM 773 N N . CYS A 1 102 ? -8.661 0.874 18.142 1.00 97.44 102 CYS A N 1
ATOM 774 C CA . CYS A 1 102 ? -9.333 1.451 16.974 1.00 97.44 102 CYS A CA 1
ATOM 775 C C . CYS A 1 102 ? -10.860 1.307 17.071 1.00 97.44 102 CYS A C 1
ATOM 777 O O . CYS A 1 102 ? -11.590 2.274 16.844 1.00 97.44 102 CYS A O 1
ATOM 779 N N . GLU A 1 103 ? -11.357 0.121 17.431 1.00 96.44 103 GLU A N 1
ATOM 780 C CA . GLU A 1 103 ? -12.794 -0.124 17.577 1.00 96.44 103 GLU A CA 1
ATOM 781 C C . GLU A 1 103 ? -13.407 0.686 18.728 1.00 96.44 103 GLU A C 1
ATOM 783 O O . GLU A 1 103 ? -14.472 1.284 18.562 1.00 96.44 103 GLU A O 1
ATOM 788 N N . SER A 1 104 ? -12.712 0.784 19.862 1.00 96.19 104 SER A N 1
ATOM 789 C CA . SER A 1 104 ? -13.120 1.630 20.987 1.00 96.19 104 SER A CA 1
ATOM 790 C C . SER A 1 104 ? -13.273 3.092 20.556 1.00 96.19 104 SER A C 1
ATOM 792 O O . SER A 1 104 ? -14.316 3.709 20.788 1.00 96.19 104 SER A O 1
ATOM 794 N N . ILE A 1 105 ? -12.294 3.637 19.823 1.00 95.19 105 ILE A N 1
ATOM 795 C CA . ILE A 1 105 ? -12.379 5.006 19.302 1.00 95.19 105 ILE A CA 1
ATOM 796 C C . ILE A 1 105 ? -13.567 5.137 18.339 1.00 95.19 105 ILE A C 1
ATOM 798 O O . ILE A 1 105 ? -14.374 6.049 18.526 1.00 95.19 105 ILE A O 1
ATOM 802 N N . LEU A 1 106 ? -13.750 4.219 17.377 1.00 94.94 106 LEU A N 1
ATOM 803 C CA . LEU A 1 106 ? -14.883 4.231 16.431 1.00 94.94 106 LEU A CA 1
ATOM 804 C C . LEU A 1 106 ? -16.251 4.292 17.134 1.00 94.94 106 LEU A C 1
ATOM 806 O O . LEU A 1 106 ? -17.168 4.971 16.658 1.00 94.94 106 LEU A O 1
ATOM 810 N N . GLN A 1 107 ? -16.398 3.626 18.281 1.00 94.31 107 GLN A N 1
ATOM 811 C CA . GLN A 1 107 ? -17.631 3.651 19.072 1.00 94.31 107 GLN A CA 1
ATOM 812 C C . GLN A 1 107 ? -17.905 5.023 19.703 1.00 94.31 107 GLN A C 1
ATOM 814 O O . GLN A 1 107 ? -19.068 5.398 19.854 1.00 94.31 107 GLN A O 1
ATOM 819 N N . THR A 1 108 ? -16.864 5.799 20.006 1.00 93.31 108 THR A N 1
ATOM 820 C CA . THR A 1 10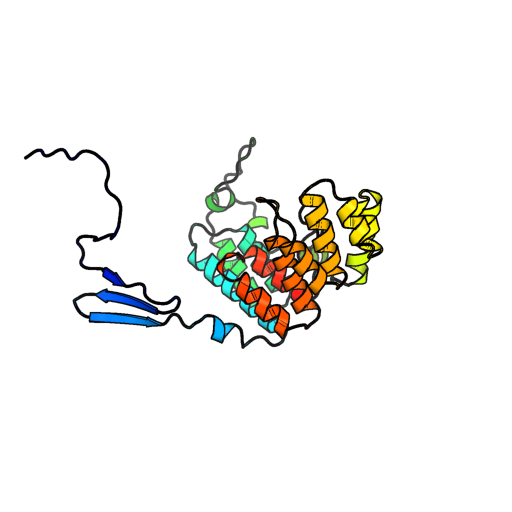8 ? -16.987 7.138 20.611 1.00 93.31 108 THR A CA 1
ATOM 821 C C . THR A 1 108 ? -17.181 8.267 19.597 1.00 93.31 108 THR A C 1
ATOM 823 O O . THR A 1 108 ? -17.608 9.359 19.977 1.00 93.31 1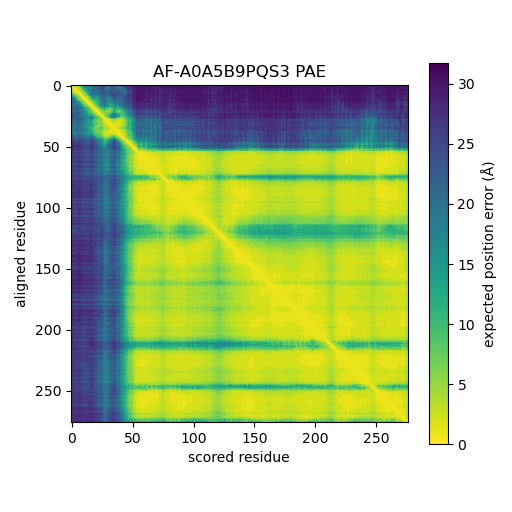08 THR A O 1
ATOM 826 N N . ILE A 1 109 ? -16.913 8.026 18.305 1.00 91.69 109 ILE A N 1
ATOM 827 C CA . ILE A 1 109 ? -17.032 9.059 17.266 1.00 91.69 109 ILE A CA 1
ATOM 828 C C . ILE A 1 109 ? -18.494 9.554 17.173 1.00 91.69 109 ILE A C 1
ATOM 830 O O . ILE A 1 109 ? -19.417 8.740 17.012 1.00 91.69 109 ILE A O 1
ATOM 834 N N . PRO A 1 110 ? -18.748 10.877 17.241 1.00 91.06 110 PRO A N 1
ATOM 835 C CA . PRO A 1 110 ? -20.086 11.436 17.052 1.00 91.06 110 PRO A CA 1
ATOM 836 C C . PRO A 1 110 ? -20.655 11.114 15.666 1.00 91.06 110 PRO A C 1
ATOM 838 O O . PRO A 1 110 ? -19.928 11.149 14.677 1.00 91.06 110 PRO A O 1
ATOM 841 N N . ASP A 1 111 ? -21.969 10.877 15.562 1.00 90.81 111 ASP A N 1
ATOM 842 C CA . ASP A 1 111 ? -22.628 10.565 14.278 1.00 90.81 111 ASP A CA 1
ATOM 843 C C . ASP A 1 111 ? -22.308 11.593 13.178 1.00 90.81 111 ASP A C 1
ATOM 845 O O . ASP A 1 111 ? -22.028 11.221 12.041 1.00 90.81 111 ASP A O 1
ATOM 849 N N . ALA A 1 112 ? -22.273 12.881 13.534 1.00 86.38 112 ALA A N 1
ATOM 850 C CA . ALA A 1 112 ? -21.990 13.968 12.599 1.00 86.38 112 ALA A CA 1
ATOM 851 C C . ALA A 1 112 ? -20.592 13.883 11.955 1.00 86.38 112 ALA A C 1
ATOM 853 O O . ALA A 1 112 ? -20.414 14.360 10.834 1.00 86.38 112 ALA A O 1
ATOM 854 N N . SER A 1 113 ? -19.613 13.266 12.626 1.00 86.50 113 SER A N 1
ATOM 855 C CA . SER A 1 113 ? -18.249 13.125 12.106 1.00 86.50 113 SER A CA 1
ATOM 856 C C . SER A 1 113 ? -18.158 12.113 10.961 1.00 86.50 113 SER A C 1
ATOM 858 O O . SER A 1 113 ? -17.287 12.251 10.109 1.00 86.50 113 SER A O 1
ATOM 860 N N . PHE A 1 114 ? -19.070 11.136 10.879 1.00 85.12 114 PHE A N 1
ATOM 861 C CA . PHE A 1 114 ? -19.075 10.139 9.796 1.00 85.12 114 PHE A CA 1
ATOM 862 C C . PHE A 1 114 ? -19.508 10.716 8.444 1.00 85.12 114 PHE A C 1
ATOM 864 O O . PHE A 1 114 ? -19.161 10.197 7.386 1.00 85.12 114 PHE A O 1
ATOM 871 N N . THR A 1 115 ? -20.275 11.800 8.480 1.00 82.25 115 THR A N 1
ATOM 872 C CA . THR A 1 115 ? -20.770 12.505 7.294 1.00 82.25 115 THR A CA 1
ATOM 873 C C . THR A 1 115 ? -20.049 13.830 7.060 1.00 82.25 115 THR A C 1
ATOM 875 O O . THR A 1 115 ? -20.353 14.539 6.102 1.00 82.25 115 THR A O 1
ATOM 878 N N . ALA A 1 116 ? -19.117 14.202 7.941 1.00 79.12 116 ALA A N 1
ATOM 879 C CA . ALA A 1 116 ? -18.394 15.459 7.842 1.00 79.12 116 ALA A CA 1
ATOM 880 C C . ALA A 1 116 ? -17.535 15.482 6.570 1.00 79.12 116 ALA A C 1
ATOM 882 O O . ALA A 1 116 ? -16.719 14.594 6.345 1.00 79.12 116 ALA A O 1
ATOM 883 N N . GLY A 1 117 ? -17.726 16.507 5.737 1.00 74.94 117 GLY A N 1
ATOM 884 C CA . GLY A 1 117 ? -16.982 16.672 4.484 1.00 74.94 117 GLY A CA 1
ATOM 885 C C . GLY A 1 117 ? -17.479 15.819 3.313 1.00 74.94 117 GLY A C 1
ATOM 886 O O . GLY A 1 117 ? -16.934 15.938 2.221 1.00 74.94 117 GLY A O 1
ATOM 887 N N . VAL A 1 118 ? -18.526 15.005 3.493 1.00 79.94 118 VAL A N 1
ATOM 888 C CA . VAL A 1 118 ? -19.126 14.251 2.386 1.00 79.94 118 VAL A CA 1
ATOM 889 C C . VAL A 1 118 ? -19.933 15.204 1.502 1.00 79.94 118 VAL A C 1
ATOM 891 O O . VAL A 1 118 ? -20.923 15.788 1.941 1.00 79.94 118 VAL A O 1
ATOM 894 N N . ILE A 1 119 ? -19.525 15.338 0.240 1.00 81.31 119 ILE A N 1
ATOM 895 C CA . ILE A 1 119 ? -20.282 16.053 -0.792 1.00 81.31 119 ILE A CA 1
ATOM 896 C C . ILE A 1 119 ? -21.200 15.035 -1.465 1.00 81.31 119 ILE A C 1
ATOM 898 O O . ILE A 1 119 ? -20.734 14.107 -2.119 1.00 81.31 119 ILE A O 1
ATOM 902 N N . SER A 1 120 ? -22.509 15.186 -1.281 1.00 80.69 120 SER A N 1
ATOM 903 C CA . SER A 1 120 ? -23.503 14.273 -1.844 1.00 80.69 120 SER A CA 1
ATOM 904 C C . SER A 1 120 ? -24.711 15.041 -2.361 1.00 80.69 120 SER A C 1
ATOM 906 O O . SER A 1 120 ? -25.187 15.973 -1.714 1.00 80.69 120 SER A O 1
ATOM 908 N N . ASN A 1 121 ? -25.239 14.600 -3.504 1.00 87.75 121 ASN A N 1
ATOM 909 C CA . ASN A 1 121 ? -26.531 15.053 -4.029 1.00 87.75 121 ASN A CA 1
ATOM 910 C C . ASN A 1 121 ? -27.720 14.384 -3.311 1.00 87.75 121 ASN A C 1
ATOM 912 O O . ASN A 1 121 ? -28.873 14.708 -3.589 1.00 87.75 121 ASN A O 1
ATOM 916 N N . PHE A 1 122 ? -27.450 13.451 -2.394 1.00 83.00 122 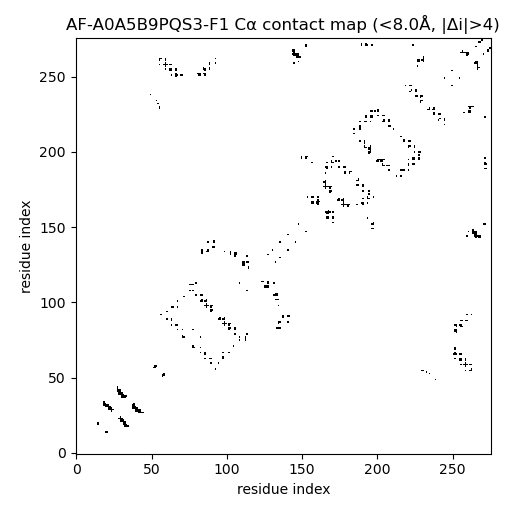PHE A N 1
ATOM 917 C CA . PHE A 1 122 ? -28.450 12.751 -1.596 1.00 83.00 122 PHE A CA 1
ATOM 918 C C . PHE A 1 122 ? -28.429 13.224 -0.140 1.00 83.00 122 PHE A C 1
ATOM 920 O O . PHE A 1 122 ? -27.354 13.509 0.398 1.00 83.00 122 PHE A O 1
ATOM 927 N N . PRO A 1 123 ? -29.591 13.246 0.541 1.00 83.81 123 PRO A N 1
ATOM 928 C CA . PRO A 1 123 ? -29.644 13.506 1.971 1.00 83.81 123 PRO A CA 1
ATOM 929 C C . PRO A 1 123 ? -28.776 12.503 2.734 1.00 83.81 123 PRO A C 1
ATOM 931 O O . PRO A 1 123 ? -28.981 11.292 2.641 1.00 83.81 123 PRO A O 1
ATOM 934 N N . LEU A 1 124 ? -27.812 13.009 3.501 1.00 84.69 124 LEU A N 1
ATOM 935 C CA . LEU A 1 124 ? -26.962 12.169 4.335 1.00 84.69 124 LEU A CA 1
ATOM 936 C C . LEU A 1 124 ? -27.742 11.677 5.566 1.00 84.69 124 LEU A C 1
ATOM 938 O O . LEU A 1 124 ? -28.561 12.420 6.123 1.00 84.69 124 LEU A O 1
ATOM 942 N N . PRO A 1 125 ? -27.516 10.428 6.010 1.00 85.69 125 PRO A N 1
ATOM 943 C CA . PRO A 1 125 ? -28.195 9.896 7.179 1.00 85.69 125 PRO A CA 1
ATOM 944 C C . PRO A 1 125 ? -27.791 10.682 8.431 1.00 85.69 125 PRO A C 1
ATOM 946 O O . PRO A 1 125 ? -26.625 10.999 8.639 1.00 85.69 125 PRO A O 1
ATOM 949 N N . LYS A 1 126 ? -28.762 10.962 9.308 1.00 87.38 126 LYS A N 1
ATOM 950 C CA . LYS A 1 126 ? -28.512 11.672 10.579 1.00 87.38 126 LYS A CA 1
ATOM 951 C C . LYS A 1 126 ? -27.723 10.843 11.598 1.00 87.38 126 LYS A C 1
ATOM 953 O O . LYS A 1 126 ? -27.214 11.403 12.561 1.00 87.38 126 LYS A O 1
ATOM 958 N N . LYS A 1 127 ? -27.698 9.520 11.422 1.00 91.62 127 LYS A N 1
ATOM 959 C CA . LYS A 1 127 ? -26.992 8.567 12.280 1.00 91.62 127 LYS A CA 1
ATOM 960 C C . LYS A 1 127 ? -26.026 7.757 11.438 1.00 91.62 127 LYS A C 1
ATOM 962 O O . LYS A 1 127 ? -26.389 7.338 10.337 1.00 91.62 127 LYS A O 1
ATOM 967 N N . ALA A 1 128 ? -24.841 7.496 11.974 1.00 88.94 128 ALA A N 1
ATOM 968 C CA . ALA A 1 128 ? -23.900 6.611 11.318 1.00 88.94 128 ALA A CA 1
ATOM 969 C C . ALA A 1 128 ? -24.476 5.183 11.286 1.00 88.94 128 ALA A C 1
ATOM 971 O O . ALA A 1 128 ? -24.961 4.696 12.315 1.00 88.94 128 ALA A O 1
ATOM 972 N N . PRO A 1 129 ? -24.434 4.486 10.136 1.00 89.94 129 PRO A N 1
ATOM 973 C CA . PRO A 1 129 ? -24.757 3.069 10.083 1.00 89.94 129 PRO A CA 1
ATOM 974 C C . PRO A 1 129 ? -23.928 2.280 11.112 1.00 89.94 129 PRO A C 1
ATOM 976 O O . PRO A 1 129 ? -22.723 2.522 11.217 1.00 89.94 129 PRO A O 1
ATOM 979 N N . PRO A 1 130 ? -24.512 1.299 11.831 1.00 91.50 130 PRO A N 1
ATOM 980 C CA . PRO A 1 130 ? -23.783 0.525 12.839 1.00 91.50 130 PRO A CA 1
ATOM 981 C C . PRO A 1 130 ? -22.501 -0.138 12.315 1.00 91.50 130 PRO A C 1
ATOM 983 O O . PRO A 1 130 ? -21.540 -0.282 13.062 1.00 91.50 130 PRO A O 1
ATOM 986 N N . ALA A 1 131 ? -22.466 -0.499 11.028 1.00 90.62 131 ALA A N 1
ATOM 987 C CA . ALA A 1 131 ? -21.296 -1.086 10.380 1.00 90.62 131 ALA A CA 1
ATOM 988 C C . ALA A 1 131 ? -20.085 -0.135 10.302 1.00 90.62 131 ALA A C 1
ATOM 990 O O . ALA A 1 131 ? -18.955 -0.607 10.309 1.00 90.62 131 ALA A O 1
ATOM 991 N N . LEU A 1 132 ? -20.286 1.191 10.268 1.00 90.44 132 LEU A N 1
ATOM 992 C CA . LEU A 1 132 ? -19.175 2.157 10.252 1.00 90.44 132 LEU A CA 1
ATOM 993 C C . LEU A 1 132 ? -18.493 2.300 11.618 1.00 90.44 132 LEU A C 1
ATOM 995 O O . LEU A 1 132 ? -17.377 2.804 11.693 1.00 90.44 132 LEU A O 1
ATOM 999 N N . ARG A 1 133 ? -19.153 1.858 12.693 1.00 93.69 133 ARG A N 1
ATOM 1000 C CA . ARG A 1 133 ? -18.629 1.895 14.068 1.00 93.69 133 ARG A CA 1
ATOM 1001 C C . ARG A 1 133 ? -17.844 0.638 14.442 1.00 93.69 133 ARG A C 1
ATOM 1003 O O . ARG A 1 133 ? -17.490 0.475 15.604 1.00 93.69 133 ARG A O 1
ATOM 1010 N N . LYS A 1 134 ? -17.632 -0.259 13.480 1.00 95.44 134 LYS A N 1
ATOM 1011 C CA . LYS A 1 134 ? -16.967 -1.545 13.667 1.00 95.44 134 LYS A CA 1
ATOM 1012 C C . LYS A 1 134 ? -15.856 -1.720 12.641 1.00 95.44 134 LYS A C 1
ATOM 1014 O O . LYS A 1 134 ? -15.936 -1.219 11.511 1.00 95.44 134 LYS A O 1
ATOM 1019 N N . ILE A 1 135 ? -14.837 -2.466 13.039 1.00 97.31 135 ILE A N 1
ATOM 1020 C CA . ILE A 1 135 ? -13.870 -3.030 12.097 1.00 97.31 135 ILE A CA 1
ATOM 1021 C C . ILE A 1 135 ? -14.588 -4.137 11.304 1.00 97.31 135 ILE A C 1
ATOM 1023 O O . ILE A 1 135 ? -15.551 -4.736 11.792 1.00 97.31 135 ILE A O 1
ATOM 1027 N N . ALA A 1 136 ? -14.194 -4.342 10.046 1.00 96.25 136 ALA A N 1
ATOM 1028 C CA . ALA A 1 136 ? -14.729 -5.434 9.235 1.00 96.25 136 ALA A CA 1
ATOM 1029 C C . ALA A 1 136 ? -14.432 -6.794 9.892 1.00 96.25 136 ALA A C 1
ATOM 1031 O O . ALA A 1 136 ? -13.489 -6.928 10.673 1.00 96.25 136 ALA A O 1
ATOM 1032 N N . THR A 1 137 ? -15.249 -7.808 9.604 1.00 96.81 137 THR A N 1
ATOM 1033 C CA . THR A 1 137 ? -14.997 -9.149 10.149 1.00 96.81 137 THR A CA 1
ATOM 1034 C C . THR A 1 137 ? -13.721 -9.739 9.554 1.00 96.81 137 THR A C 1
ATOM 1036 O O . THR A 1 137 ? -13.312 -9.364 8.457 1.00 96.81 137 THR A O 1
ATOM 1039 N N . ILE A 1 138 ? -13.104 -10.703 10.242 1.00 97.38 138 ILE A N 1
ATOM 1040 C CA . ILE A 1 138 ? -11.884 -11.344 9.736 1.00 97.38 138 ILE A CA 1
ATOM 1041 C C . ILE A 1 138 ? -12.088 -11.987 8.351 1.00 97.38 138 ILE A C 1
ATOM 1043 O O . ILE A 1 138 ? -11.215 -11.871 7.499 1.00 97.38 138 ILE A O 1
ATOM 1047 N N . ASP A 1 139 ? -13.258 -12.575 8.084 1.00 97.88 139 ASP A N 1
ATOM 1048 C CA . ASP A 1 139 ? -13.586 -13.158 6.774 1.00 97.88 139 ASP A CA 1
ATOM 1049 C C . ASP A 1 139 ? -13.670 -12.095 5.670 1.00 97.88 139 ASP A C 1
ATOM 1051 O O . ASP A 1 139 ? -13.191 -12.315 4.559 1.00 97.88 139 ASP A O 1
ATOM 1055 N N . GLN A 1 140 ? -14.242 -10.925 5.980 1.00 96.88 140 GLN A N 1
ATOM 1056 C CA . GLN A 1 140 ? -14.259 -9.785 5.059 1.00 96.88 140 GLN A CA 1
ATOM 1057 C C . GLN A 1 140 ? -12.838 -9.288 4.800 1.00 96.88 140 GLN A C 1
ATOM 1059 O O . GLN A 1 140 ? -12.449 -9.144 3.650 1.00 96.88 140 GLN A O 1
ATOM 1064 N N . LEU A 1 141 ? -12.031 -9.126 5.851 1.00 97.81 141 LEU A N 1
ATOM 1065 C CA . LEU A 1 141 ? -10.640 -8.692 5.722 1.00 97.81 141 LEU A CA 1
ATOM 1066 C C . LEU A 1 141 ? -9.797 -9.676 4.897 1.00 97.81 141 LEU A C 1
ATOM 1068 O O . LEU A 1 141 ? -8.983 -9.239 4.092 1.00 97.81 141 LEU A O 1
ATOM 1072 N N . TYR A 1 142 ? -10.003 -10.990 5.039 1.00 97.69 142 TYR A N 1
ATOM 1073 C CA . TYR A 1 142 ? -9.338 -11.987 4.192 1.00 97.69 142 TYR A CA 1
ATOM 1074 C C . TYR A 1 142 ? -9.773 -11.919 2.727 1.00 97.69 142 TYR A C 1
ATOM 1076 O O . TYR A 1 142 ? -8.958 -12.194 1.845 1.00 97.69 142 TYR A O 1
ATOM 1084 N N . SER A 1 143 ? -11.037 -11.581 2.474 1.00 97.00 143 SER A N 1
ATOM 1085 C CA . SER A 1 143 ? -11.563 -11.385 1.123 1.00 97.00 143 SER A CA 1
ATOM 1086 C C . SER A 1 143 ? -11.025 -10.105 0.482 1.00 97.00 143 SER A C 1
ATOM 1088 O O . SER A 1 143 ? -10.661 -10.122 -0.690 1.00 97.00 143 SER A O 1
ATOM 1090 N N . ASP A 1 144 ? -10.971 -9.012 1.242 1.00 96.00 144 ASP A N 1
ATOM 1091 C CA . ASP A 1 144 ? -10.545 -7.694 0.763 1.00 96.00 144 ASP A CA 1
ATOM 1092 C C . ASP A 1 144 ? -9.016 -7.617 0.604 1.00 96.00 144 ASP A C 1
ATOM 1094 O O . ASP A 1 144 ? -8.509 -6.957 -0.302 1.00 96.00 144 ASP A O 1
ATOM 1098 N N . HIS A 1 145 ? -8.278 -8.343 1.452 1.00 97.56 145 HIS A N 1
ATOM 1099 C CA . HIS A 1 145 ? -6.816 -8.379 1.481 1.00 97.56 145 HIS A CA 1
ATOM 1100 C C . HIS A 1 145 ? -6.277 -9.823 1.398 1.00 97.56 145 HIS A C 1
ATOM 1102 O O . HIS A 1 145 ? -5.658 -10.330 2.350 1.00 97.56 145 HIS A O 1
ATOM 1108 N N . PRO A 1 146 ? -6.490 -10.525 0.267 1.00 97.75 146 PRO A N 1
ATOM 1109 C CA . PRO A 1 146 ? -5.984 -11.880 0.079 1.00 97.75 146 PRO A CA 1
ATOM 1110 C C . PRO A 1 146 ? -4.444 -11.919 0.128 1.00 97.75 146 PRO A C 1
ATOM 1112 O O . PRO A 1 146 ? -3.783 -10.877 0.040 1.00 97.75 146 PRO A O 1
ATOM 1115 N N . PRO A 1 147 ? -3.837 -13.112 0.276 1.00 97.69 147 PRO A N 1
ATOM 1116 C CA . PRO A 1 147 ? -2.391 -13.265 0.154 1.00 97.69 147 PRO A CA 1
ATOM 1117 C C . PRO A 1 147 ? -1.867 -12.676 -1.162 1.00 97.69 147 PRO A C 1
ATOM 1119 O O . PRO A 1 147 ? -2.379 -12.987 -2.237 1.00 97.69 147 PRO A O 1
ATOM 1122 N N . LEU A 1 148 ? -0.834 -11.844 -1.064 1.00 97.19 148 LEU A N 1
ATOM 1123 C CA . LEU A 1 148 ? -0.154 -11.226 -2.194 1.00 97.19 148 LEU A CA 1
ATOM 1124 C C . LEU A 1 148 ? 1.042 -12.086 -2.603 1.00 97.19 148 LEU A C 1
ATOM 1126 O O . LEU A 1 148 ? 1.999 -12.230 -1.838 1.00 97.19 148 LEU A O 1
ATOM 1130 N N . THR A 1 149 ? 1.008 -12.633 -3.816 1.00 96.75 149 THR A N 1
ATOM 1131 C CA . THR A 1 149 ? 2.110 -13.420 -4.380 1.00 96.75 149 THR A CA 1
ATOM 1132 C C . THR A 1 149 ? 2.643 -12.773 -5.655 1.00 96.75 149 THR A C 1
ATOM 1134 O O . THR A 1 149 ? 1.922 -12.069 -6.363 1.00 96.75 149 THR A O 1
ATOM 1137 N N . ASP A 1 150 ? 3.907 -13.042 -5.991 1.00 96.62 150 ASP A N 1
ATOM 1138 C CA . ASP A 1 150 ? 4.496 -12.573 -7.255 1.00 96.62 150 ASP A CA 1
ATOM 1139 C C . ASP A 1 150 ? 3.669 -13.060 -8.460 1.00 96.62 150 ASP A C 1
ATOM 1141 O O . ASP A 1 150 ? 3.477 -12.331 -9.433 1.00 96.62 150 ASP A O 1
ATOM 1145 N N . GLU A 1 151 ? 3.108 -14.271 -8.374 1.00 96.75 151 GLU A N 1
ATOM 1146 C CA . GLU A 1 151 ? 2.235 -14.828 -9.405 1.00 96.75 151 GLU A CA 1
ATOM 1147 C C . GLU A 1 151 ? 0.895 -14.090 -9.504 1.00 96.75 151 GLU A C 1
ATOM 1149 O O . GLU A 1 151 ? 0.464 -13.785 -10.619 1.00 96.75 151 GLU A O 1
ATOM 1154 N N . SER A 1 152 ? 0.242 -13.778 -8.376 1.00 95.38 152 SER A N 1
ATOM 1155 C CA . SER A 1 152 ? -1.049 -13.081 -8.386 1.00 95.38 152 SER A CA 1
ATOM 1156 C C . SER A 1 152 ? -0.915 -11.685 -8.983 1.00 95.38 152 SER A C 1
ATOM 1158 O O . SER A 1 152 ? -1.746 -11.289 -9.798 1.00 95.38 152 SER A O 1
ATOM 1160 N N . VAL A 1 153 ? 0.163 -10.970 -8.644 1.00 95.31 153 VAL A N 1
ATOM 1161 C CA . VAL A 1 153 ? 0.439 -9.636 -9.192 1.00 95.31 153 VAL A CA 1
ATOM 1162 C C . VAL A 1 153 ? 0.782 -9.710 -10.676 1.00 95.31 153 VAL A C 1
ATOM 1164 O O . VAL A 1 153 ? 0.194 -8.993 -11.482 1.00 95.31 153 VAL A O 1
ATOM 1167 N N . ALA A 1 154 ? 1.674 -10.622 -11.075 1.00 96.25 154 ALA A N 1
ATOM 1168 C CA . ALA A 1 154 ? 2.023 -10.786 -12.483 1.00 96.25 154 ALA A CA 1
ATOM 1169 C C . ALA A 1 154 ? 0.806 -11.192 -13.330 1.00 96.25 154 ALA A C 1
ATOM 1171 O O . ALA A 1 154 ? 0.666 -10.745 -14.469 1.00 96.25 154 ALA A O 1
ATOM 1172 N N . LYS A 1 155 ? -0.092 -12.026 -12.787 1.00 96.25 155 LYS A N 1
ATOM 1173 C CA . LYS A 1 155 ? -1.359 -12.368 -13.437 1.00 96.25 155 LYS A CA 1
ATOM 1174 C C . LYS A 1 155 ? -2.251 -11.139 -13.589 1.00 96.25 155 LYS A C 1
ATOM 1176 O O . LYS A 1 155 ? -2.744 -10.919 -14.688 1.00 96.25 155 LYS A O 1
ATOM 1181 N N . TYR A 1 156 ? -2.422 -10.349 -12.533 1.00 95.88 156 TYR A N 1
ATOM 1182 C CA . TYR A 1 156 ? -3.245 -9.143 -12.576 1.00 95.88 156 TYR A CA 1
ATOM 1183 C C . TYR A 1 156 ? -2.757 -8.150 -13.645 1.00 95.88 156 TYR A C 1
ATOM 1185 O O . TYR A 1 156 ? -3.541 -7.738 -14.495 1.00 95.88 156 TYR A O 1
ATOM 1193 N N . ILE A 1 157 ? -1.448 -7.874 -13.711 1.00 96.62 157 ILE A N 1
ATOM 1194 C CA . ILE A 1 157 ? -0.870 -6.995 -14.747 1.00 96.62 157 ILE A CA 1
ATOM 1195 C C . ILE A 1 157 ? -1.113 -7.557 -16.156 1.00 96.62 157 ILE A C 1
ATOM 1197 O O . ILE A 1 157 ? -1.481 -6.808 -17.061 1.00 96.62 157 ILE A O 1
ATOM 1201 N N . ARG A 1 158 ? -0.951 -8.874 -16.361 1.00 96.38 158 ARG A N 1
ATOM 1202 C CA . ARG A 1 158 ? -1.267 -9.516 -17.652 1.00 96.38 158 ARG A CA 1
ATOM 1203 C C . ARG A 1 158 ? -2.740 -9.367 -18.024 1.00 96.38 158 ARG A C 1
ATOM 1205 O O . ARG A 1 158 ? -3.041 -9.108 -19.187 1.00 96.38 158 ARG A O 1
ATOM 1212 N N . ASP A 1 159 ? -3.641 -9.522 -17.057 1.00 95.50 159 ASP A N 1
ATOM 1213 C CA . ASP A 1 159 ? -5.079 -9.384 -17.280 1.00 95.50 159 ASP A CA 1
ATOM 1214 C C . ASP A 1 159 ? -5.427 -7.946 -17.706 1.00 95.50 159 ASP A C 1
ATOM 1216 O O . ASP A 1 159 ? -6.130 -7.768 -18.704 1.00 95.50 159 ASP A O 1
ATOM 1220 N N . CYS A 1 160 ? -4.858 -6.931 -17.044 1.00 94.00 160 CYS A N 1
ATOM 1221 C CA . CYS A 1 160 ? -4.966 -5.524 -17.454 1.00 94.00 160 CYS A CA 1
ATOM 1222 C C . CYS A 1 160 ? -4.330 -5.266 -18.835 1.00 94.00 160 CYS A C 1
ATOM 1224 O O . CYS A 1 160 ? -4.859 -4.497 -19.643 1.00 94.00 160 CYS A O 1
ATOM 1226 N N . GLY A 1 161 ? -3.242 -5.972 -19.160 1.00 93.44 161 GLY A N 1
ATOM 1227 C CA . GLY A 1 161 ? -2.580 -5.940 -20.468 1.00 93.44 161 GLY A CA 1
ATOM 1228 C C . GLY A 1 161 ? -3.458 -6.389 -21.644 1.00 93.44 161 GLY A C 1
ATOM 1229 O O . GLY A 1 161 ? -3.165 -6.062 -22.795 1.00 93.44 161 GLY A O 1
ATOM 1230 N N . ASN A 1 162 ? -4.574 -7.084 -21.397 1.00 92.25 162 ASN A N 1
ATOM 1231 C CA . ASN A 1 162 ? -5.550 -7.378 -22.453 1.00 92.25 162 ASN A CA 1
ATOM 1232 C C . ASN A 1 162 ? -6.286 -6.121 -22.940 1.00 92.25 162 ASN A C 1
ATOM 1234 O O . ASN A 1 162 ? -6.734 -6.087 -24.086 1.00 92.25 162 ASN A O 1
ATOM 1238 N N . ALA A 1 163 ? -6.406 -5.103 -22.085 1.00 92.75 163 ALA A N 1
ATOM 1239 C CA . ALA A 1 163 ? -7.044 -3.831 -22.403 1.00 92.75 163 ALA A CA 1
ATOM 1240 C C . ALA A 1 163 ? -6.030 -2.735 -22.768 1.00 92.75 163 ALA A C 1
ATOM 1242 O O . ALA A 1 163 ? -6.350 -1.867 -23.578 1.00 92.75 163 ALA A O 1
ATOM 1243 N N . GLN A 1 164 ? -4.816 -2.783 -22.208 1.00 95.69 164 GLN A N 1
ATOM 1244 C CA . GLN A 1 164 ? -3.807 -1.732 -22.364 1.00 95.69 164 GLN A CA 1
ATOM 1245 C C . GLN A 1 164 ? -2.484 -2.249 -22.934 1.00 95.69 164 GLN A C 1
ATOM 1247 O O . GLN A 1 164 ? -1.857 -3.163 -22.394 1.00 95.69 164 GLN A O 1
ATOM 1252 N N . SER A 1 165 ? -2.009 -1.624 -24.014 1.00 97.12 165 SER A N 1
ATOM 1253 C CA . SER A 1 165 ? -0.797 -2.067 -24.712 1.00 97.12 165 SER A CA 1
ATOM 1254 C C . SER A 1 165 ? 0.487 -1.884 -23.901 1.00 97.12 165 SER A C 1
ATOM 1256 O O . SER A 1 165 ? 1.349 -2.760 -23.962 1.00 97.12 165 SER A O 1
ATOM 1258 N N . HIS A 1 166 ? 0.628 -0.790 -23.141 1.00 97.81 166 HIS A N 1
ATOM 1259 C CA . HIS A 1 166 ? 1.814 -0.558 -22.302 1.00 97.81 166 HIS A CA 1
ATOM 1260 C C . HIS A 1 166 ? 1.915 -1.606 -21.194 1.00 97.81 166 HIS A C 1
ATOM 1262 O O . HIS A 1 166 ? 2.982 -2.184 -21.013 1.00 97.81 166 HIS A O 1
ATOM 1268 N N . LEU A 1 167 ? 0.798 -1.955 -20.545 1.00 97.56 167 LEU A N 1
ATOM 1269 C CA . LEU A 1 167 ? 0.761 -3.000 -19.515 1.00 97.56 167 LEU A CA 1
ATOM 1270 C C . LEU A 1 167 ? 1.066 -4.388 -20.068 1.00 97.56 167 LEU A C 1
ATOM 1272 O O . LEU A 1 167 ? 1.767 -5.164 -19.421 1.00 97.56 167 LEU A O 1
ATOM 1276 N N . LYS A 1 168 ? 0.610 -4.700 -21.287 1.00 97.56 168 LYS A N 1
ATOM 1277 C CA . LYS A 1 168 ? 0.997 -5.946 -21.958 1.00 97.56 168 LYS A CA 1
ATOM 1278 C C . LYS A 1 168 ? 2.512 -6.033 -22.124 1.00 97.56 168 LYS A C 1
ATOM 1280 O O . LYS A 1 168 ? 3.117 -7.029 -21.733 1.00 97.56 168 LYS A O 1
ATOM 1285 N N . LEU A 1 169 ? 3.123 -4.978 -22.660 1.00 98.12 169 LEU A N 1
ATOM 1286 C CA . LEU A 1 169 ? 4.571 -4.901 -22.863 1.00 98.12 169 LEU A CA 1
ATOM 1287 C C . LEU A 1 169 ? 5.333 -4.933 -21.530 1.00 98.12 169 LEU A C 1
ATOM 1289 O O . LEU A 1 169 ? 6.336 -5.636 -21.424 1.00 98.12 169 LEU A O 1
ATOM 1293 N N . ALA A 1 170 ? 4.833 -4.241 -20.504 1.00 97.62 170 ALA A N 1
ATOM 1294 C CA . ALA A 1 170 ? 5.398 -4.260 -19.159 1.00 97.62 170 ALA A CA 1
ATOM 1295 C C . ALA A 1 170 ? 5.330 -5.661 -18.533 1.00 97.62 170 ALA A C 1
ATOM 1297 O O . ALA A 1 170 ? 6.313 -6.118 -17.956 1.00 97.62 170 ALA A O 1
ATOM 1298 N N . SER A 1 171 ? 4.221 -6.388 -18.713 1.00 97.12 171 SER A N 1
ATOM 1299 C CA . SER A 1 171 ? 4.069 -7.767 -18.227 1.00 97.12 171 SER A CA 1
ATOM 1300 C C . SER A 1 171 ? 5.051 -8.749 -18.882 1.00 97.12 171 SER A C 1
ATOM 1302 O O . SER A 1 171 ? 5.487 -9.705 -18.242 1.00 97.12 171 SER A O 1
ATOM 1304 N N . ASP A 1 172 ? 5.459 -8.460 -20.123 1.00 96.94 172 ASP A N 1
ATOM 1305 C CA . ASP A 1 172 ? 6.501 -9.174 -20.872 1.00 96.94 172 ASP A CA 1
ATOM 1306 C C . ASP A 1 172 ? 7.923 -8.645 -20.570 1.00 96.94 172 ASP A C 1
ATOM 1308 O O . ASP A 1 172 ? 8.888 -9.055 -21.219 1.00 96.94 172 ASP A O 1
ATOM 1312 N N . ARG A 1 173 ? 8.066 -7.712 -19.616 1.00 97.44 173 ARG A N 1
ATOM 1313 C CA . ARG A 1 173 ? 9.309 -7.002 -19.255 1.00 97.44 173 ARG A CA 1
ATOM 1314 C C . ARG A 1 173 ? 9.974 -6.242 -20.411 1.00 97.44 173 ARG A C 1
ATOM 1316 O O . ARG A 1 173 ? 11.177 -5.985 -20.394 1.00 97.44 173 ARG A O 1
ATOM 1323 N N . LYS A 1 174 ? 9.202 -5.831 -21.419 1.00 97.75 174 LYS A N 1
ATOM 1324 C CA . LYS A 1 174 ? 9.662 -5.000 -22.546 1.00 97.75 174 LYS A CA 1
ATOM 1325 C C . LYS A 1 174 ? 9.498 -3.518 -22.219 1.00 97.75 174 LYS A C 1
ATOM 1327 O O . LYS A 1 174 ? 8.760 -2.807 -22.893 1.00 97.75 174 LYS A O 1
ATOM 1332 N N . TYR A 1 175 ? 10.151 -3.049 -21.156 1.00 97.00 175 TYR A N 1
ATOM 1333 C CA . TYR A 1 175 ? 9.862 -1.728 -20.584 1.00 97.00 175 TYR A CA 1
ATOM 1334 C C . TYR A 1 175 ? 10.147 -0.559 -21.523 1.00 97.00 175 TYR A C 1
ATOM 1336 O O . TYR A 1 175 ? 9.367 0.384 -21.552 1.00 97.00 175 TYR A O 1
ATOM 1344 N N . THR A 1 176 ? 11.201 -0.630 -22.339 1.00 96.38 176 THR A N 1
ATOM 1345 C CA . THR A 1 176 ? 11.480 0.408 -23.345 1.00 96.38 176 THR A CA 1
ATOM 1346 C C . THR A 1 176 ? 10.304 0.584 -24.304 1.00 96.38 176 THR A C 1
ATOM 1348 O O . THR A 1 176 ? 9.856 1.705 -24.537 1.00 96.38 176 THR A O 1
ATOM 1351 N N . ASP A 1 177 ? 9.761 -0.525 -24.810 1.00 97.75 177 ASP A N 1
ATOM 1352 C CA . ASP A 1 177 ? 8.601 -0.503 -25.701 1.00 97.75 177 ASP A CA 1
ATOM 1353 C C . ASP A 1 177 ? 7.328 -0.107 -24.939 1.00 97.75 177 ASP A C 1
ATOM 1355 O O . ASP A 1 177 ? 6.481 0.598 -25.483 1.00 97.75 177 ASP A O 1
ATOM 1359 N N . ALA A 1 178 ? 7.193 -0.537 -23.679 1.00 97.62 178 ALA A N 1
ATOM 1360 C CA . ALA A 1 178 ? 6.065 -0.188 -22.821 1.00 97.62 178 ALA A CA 1
ATOM 1361 C C . ALA A 1 178 ? 5.973 1.329 -22.614 1.00 97.62 178 ALA A C 1
ATOM 1363 O O . ALA A 1 178 ? 4.930 1.909 -22.899 1.00 97.62 178 ALA A O 1
ATOM 1364 N N . PHE A 1 179 ? 7.078 1.977 -22.232 1.00 95.94 179 PHE A N 1
ATOM 1365 C CA . PHE A 1 179 ? 7.144 3.432 -22.086 1.00 95.94 179 PHE A CA 1
ATOM 1366 C C . PHE A 1 179 ? 6.939 4.164 -23.414 1.00 95.94 179 PHE A C 1
ATOM 1368 O O . PHE A 1 179 ? 6.281 5.200 -23.441 1.00 95.94 179 PHE A O 1
ATOM 1375 N N . ALA A 1 180 ? 7.437 3.625 -24.531 1.00 95.94 180 ALA A N 1
ATOM 1376 C CA . ALA A 1 180 ? 7.169 4.191 -25.854 1.00 95.94 180 ALA A CA 1
ATOM 1377 C C . ALA A 1 180 ? 5.684 4.094 -26.262 1.00 95.94 180 ALA A C 1
ATOM 1379 O O . ALA A 1 180 ? 5.220 4.876 -27.093 1.00 95.94 180 ALA A O 1
ATOM 1380 N N . ALA A 1 181 ? 4.939 3.139 -25.696 1.00 96.75 181 ALA A N 1
ATOM 1381 C CA . ALA A 1 181 ? 3.509 2.964 -25.927 1.00 96.75 181 ALA A CA 1
ATOM 1382 C C . ALA 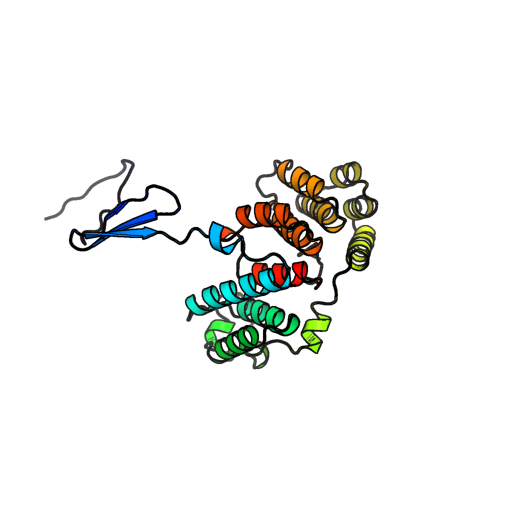A 1 181 ? 2.624 3.820 -25.002 1.00 96.75 181 ALA A C 1
ATOM 1384 O O . ALA A 1 181 ? 1.425 3.928 -25.277 1.00 96.75 181 ALA A O 1
ATOM 1385 N N . CYS A 1 182 ? 3.185 4.421 -23.946 1.00 95.44 182 CYS A N 1
ATOM 1386 C CA . CYS A 1 182 ? 2.464 5.298 -23.029 1.00 95.44 182 CYS A CA 1
ATOM 1387 C C . CYS A 1 182 ? 1.973 6.563 -23.742 1.00 95.44 182 CYS A C 1
ATOM 1389 O O . CYS A 1 182 ? 2.723 7.248 -24.440 1.00 95.44 182 CYS A O 1
ATOM 1391 N N . LYS A 1 183 ? 0.698 6.894 -23.542 1.00 94.31 183 LYS A N 1
ATOM 1392 C CA . LYS A 1 183 ? 0.028 8.071 -24.115 1.00 94.31 183 LYS A CA 1
ATOM 1393 C C . LYS A 1 183 ? -0.370 9.090 -23.056 1.00 94.31 183 LYS A C 1
ATOM 1395 O O . LYS A 1 183 ? -0.804 10.187 -23.405 1.00 94.31 183 LYS A O 1
ATOM 1400 N N . SER A 1 184 ? -0.255 8.724 -21.784 1.00 91.94 184 SER A N 1
ATOM 1401 C CA . SER A 1 184 ? -0.630 9.553 -20.649 1.00 91.94 184 SER A CA 1
ATOM 1402 C C . SER A 1 184 ? 0.381 9.433 -19.503 1.00 91.94 184 SER A C 1
ATOM 1404 O O . SER A 1 184 ? 1.231 8.535 -19.480 1.00 91.94 184 SER A O 1
ATOM 1406 N N . GLU A 1 185 ? 0.293 10.353 -18.542 1.00 90.81 185 GLU A N 1
ATOM 1407 C CA . GLU A 1 185 ? 1.079 10.281 -17.304 1.00 90.81 185 GLU A CA 1
ATOM 1408 C C . GLU A 1 185 ? 0.688 9.046 -16.482 1.00 90.81 185 GLU A C 1
ATOM 1410 O O . GLU A 1 185 ? 1.555 8.375 -15.927 1.00 90.81 185 GLU A O 1
ATOM 1415 N N . LEU A 1 186 ? -0.605 8.696 -16.493 1.00 91.88 186 LEU A N 1
ATOM 1416 C CA . LEU A 1 186 ? -1.130 7.488 -15.863 1.00 91.88 186 LEU A CA 1
ATOM 1417 C C . LEU A 1 186 ? -0.508 6.227 -16.478 1.00 91.88 186 LEU A C 1
ATOM 1419 O O . LEU A 1 186 ? -0.019 5.383 -15.739 1.00 91.88 186 LEU A O 1
ATOM 1423 N N . ASP A 1 187 ? -0.422 6.125 -17.808 1.00 94.44 187 ASP A N 1
ATOM 1424 C CA . ASP A 1 187 ? 0.201 4.967 -18.476 1.00 94.44 187 ASP A CA 1
ATOM 1425 C C . ASP A 1 187 ? 1.674 4.809 -18.050 1.00 94.44 187 ASP A C 1
ATOM 1427 O O . ASP A 1 187 ? 2.194 3.703 -17.877 1.00 94.44 187 ASP A O 1
ATOM 1431 N N . THR A 1 188 ? 2.360 5.942 -17.877 1.00 94.38 188 THR A N 1
ATOM 1432 C CA . THR A 1 188 ? 3.762 5.999 -17.447 1.00 94.38 188 THR A CA 1
ATOM 1433 C C . THR A 1 188 ? 3.908 5.537 -15.999 1.00 94.38 188 THR A C 1
ATOM 1435 O O . THR A 1 188 ? 4.782 4.722 -15.700 1.00 94.38 188 THR A O 1
ATOM 1438 N N . GLU A 1 189 ? 3.030 6.003 -15.113 1.00 94.44 189 GLU A N 1
ATOM 1439 C CA . GLU A 1 189 ? 2.969 5.568 -13.718 1.00 94.44 189 GLU A CA 1
ATOM 1440 C C . GLU A 1 189 ? 2.660 4.072 -13.617 1.00 94.44 189 GLU A C 1
ATOM 1442 O O . GLU A 1 189 ? 3.388 3.336 -12.961 1.00 94.44 189 GLU A O 1
ATOM 1447 N N . GLU A 1 190 ? 1.645 3.584 -14.324 1.00 96.12 190 GLU A N 1
ATOM 1448 C CA . GLU A 1 190 ? 1.277 2.168 -14.354 1.00 96.12 190 GLU A CA 1
ATOM 1449 C C . GLU A 1 190 ? 2.422 1.282 -14.872 1.00 96.12 190 GLU A C 1
ATOM 1451 O O . GLU A 1 190 ? 2.678 0.197 -14.341 1.00 96.12 190 GLU A O 1
ATOM 1456 N N . THR A 1 191 ? 3.167 1.746 -15.879 1.00 97.00 191 THR A N 1
ATOM 1457 C CA . THR A 1 191 ? 4.344 1.030 -16.394 1.00 97.00 191 THR A CA 1
ATOM 1458 C C . THR A 1 191 ? 5.457 0.957 -15.345 1.00 97.00 191 THR A C 1
ATOM 1460 O O . THR A 1 191 ? 5.999 -0.125 -15.105 1.00 97.00 191 THR A O 1
ATOM 1463 N N . ALA A 1 192 ? 5.767 2.068 -14.669 1.00 96.81 192 ALA A N 1
ATOM 1464 C CA . ALA A 1 192 ? 6.777 2.102 -13.609 1.00 96.81 192 ALA A CA 1
ATOM 1465 C C . ALA A 1 192 ? 6.350 1.296 -12.366 1.00 96.81 192 ALA A C 1
ATOM 1467 O O . ALA A 1 192 ? 7.148 0.565 -11.780 1.00 96.81 192 ALA A O 1
ATOM 1468 N N . ALA A 1 193 ? 5.072 1.353 -11.993 1.00 97.38 193 ALA A N 1
ATOM 1469 C CA . ALA A 1 193 ? 4.502 0.550 -10.917 1.00 97.38 193 ALA A CA 1
ATOM 1470 C C . ALA A 1 193 ? 4.588 -0.948 -11.244 1.00 97.38 193 ALA A C 1
ATOM 1472 O O . ALA A 1 193 ? 4.958 -1.751 -10.386 1.00 97.38 193 ALA A O 1
ATOM 1473 N N . SER A 1 194 ? 4.329 -1.321 -12.503 1.00 98.12 194 SER A N 1
ATOM 1474 C CA . SER A 1 194 ? 4.495 -2.694 -12.991 1.00 98.12 194 SER A CA 1
ATOM 1475 C C . SER A 1 194 ? 5.944 -3.171 -12.864 1.00 98.12 194 SER A C 1
ATOM 1477 O O . SER A 1 194 ? 6.167 -4.281 -12.386 1.00 98.12 194 SER A O 1
ATOM 1479 N N . GLN A 1 195 ? 6.933 -2.341 -13.224 1.00 97.44 195 GLN A N 1
ATOM 1480 C CA . GLN A 1 195 ? 8.355 -2.663 -13.023 1.00 97.44 195 GLN A CA 1
ATOM 1481 C C . GLN A 1 195 ? 8.658 -2.982 -11.556 1.00 97.44 195 GLN A C 1
ATOM 1483 O O . GLN A 1 195 ? 9.266 -4.014 -11.265 1.00 97.44 195 GLN A O 1
ATOM 1488 N N . ALA A 1 196 ? 8.196 -2.125 -10.638 1.00 97.88 196 ALA A N 1
ATOM 1489 C CA . ALA A 1 196 ? 8.453 -2.271 -9.209 1.00 97.88 196 ALA A CA 1
ATOM 1490 C C . ALA A 1 196 ? 7.953 -3.622 -8.684 1.00 97.88 196 ALA A C 1
ATOM 1492 O O . ALA A 1 196 ? 8.720 -4.389 -8.097 1.00 97.88 196 ALA A O 1
ATOM 1493 N N . VAL A 1 197 ? 6.690 -3.959 -8.957 1.00 97.88 197 VAL A N 1
ATOM 1494 C CA . VAL A 1 197 ? 6.084 -5.187 -8.422 1.00 97.88 197 VAL A CA 1
ATOM 1495 C C . VAL A 1 197 ? 6.535 -6.462 -9.130 1.00 97.88 197 VAL A C 1
ATOM 1497 O O . VAL A 1 197 ? 6.542 -7.537 -8.526 1.00 97.88 197 VAL A O 1
ATOM 1500 N N . LEU A 1 198 ? 6.993 -6.359 -10.382 1.00 97.62 198 LEU A N 1
ATOM 1501 C CA . LEU A 1 198 ? 7.668 -7.452 -11.091 1.00 97.62 198 LEU A CA 1
ATOM 1502 C C . LEU A 1 198 ? 9.120 -7.654 -10.614 1.00 97.62 198 LEU A C 1
ATOM 1504 O O . LEU A 1 198 ? 9.790 -8.589 -11.064 1.00 97.62 198 LEU A O 1
ATOM 1508 N N . GLY A 1 199 ? 9.593 -6.842 -9.666 1.00 96.88 199 GLY A N 1
ATOM 1509 C CA . GLY A 1 199 ? 10.887 -6.986 -9.000 1.00 96.88 199 GLY A CA 1
ATOM 1510 C C . GLY A 1 199 ? 12.014 -6.155 -9.613 1.00 96.88 199 GLY A C 1
ATOM 1511 O O . GLY A 1 199 ? 13.118 -6.166 -9.074 1.00 96.88 199 GLY A O 1
ATOM 1512 N N . ASP A 1 200 ? 11.747 -5.390 -10.673 1.00 97.62 200 ASP A N 1
ATOM 1513 C CA . ASP A 1 200 ? 12.715 -4.498 -11.326 1.00 97.62 200 ASP A CA 1
ATOM 1514 C C . ASP A 1 200 ? 12.725 -3.116 -10.637 1.00 97.62 200 ASP A C 1
ATOM 1516 O O . ASP A 1 200 ? 12.568 -2.069 -11.266 1.00 97.62 200 ASP A O 1
ATOM 1520 N N . ILE A 1 201 ? 12.869 -3.124 -9.305 1.00 97.44 201 ILE A N 1
ATOM 1521 C CA . ILE A 1 201 ? 12.645 -1.963 -8.422 1.00 97.44 201 ILE A CA 1
ATOM 1522 C C . ILE A 1 201 ? 13.595 -0.803 -8.732 1.00 97.44 201 ILE A C 1
ATOM 1524 O O . ILE A 1 201 ? 13.158 0.343 -8.795 1.00 97.44 201 ILE A O 1
ATOM 1528 N N . ASP A 1 202 ? 14.882 -1.082 -8.942 1.00 96.56 202 ASP A N 1
ATOM 1529 C CA . ASP A 1 202 ? 15.869 -0.030 -9.206 1.00 96.56 202 ASP A CA 1
ATOM 1530 C C . ASP A 1 202 ? 15.539 0.692 -10.531 1.00 96.56 202 ASP A C 1
ATOM 1532 O O . ASP A 1 202 ? 15.519 1.920 -10.589 1.00 96.56 202 ASP A O 1
ATOM 1536 N N . SER A 1 203 ? 15.121 -0.057 -11.560 1.00 96.44 203 SER A N 1
ATOM 1537 C CA . SER A 1 203 ? 14.641 0.513 -12.827 1.00 96.44 203 SER A CA 1
ATOM 1538 C C . SER A 1 203 ? 13.329 1.287 -12.685 1.00 96.44 203 SER A C 1
ATOM 1540 O O . SER A 1 203 ? 13.134 2.282 -13.385 1.00 96.44 203 SER A O 1
ATOM 1542 N N . ALA A 1 204 ? 12.433 0.868 -11.789 1.00 96.81 204 ALA A N 1
ATOM 1543 C CA . ALA A 1 204 ? 11.212 1.613 -11.490 1.00 96.81 204 ALA A CA 1
ATOM 1544 C C . ALA A 1 204 ? 11.520 2.972 -10.837 1.00 96.81 204 ALA A C 1
ATOM 1546 O O . ALA A 1 204 ? 10.918 3.984 -11.197 1.00 96.81 204 ALA A O 1
ATOM 1547 N N . LEU A 1 205 ? 12.491 3.013 -9.916 1.00 94.81 205 LEU A N 1
ATOM 1548 C CA . LEU A 1 205 ? 12.948 4.251 -9.278 1.00 94.81 205 LEU A CA 1
ATOM 1549 C C . LEU A 1 205 ? 13.626 5.193 -10.278 1.00 94.81 205 LEU A C 1
ATOM 1551 O O . LEU A 1 205 ? 13.318 6.388 -10.287 1.00 94.81 205 LEU A O 1
ATOM 1555 N N . ASP A 1 206 ? 14.486 4.663 -11.151 1.00 94.31 206 ASP A N 1
ATOM 1556 C CA . ASP A 1 206 ? 15.106 5.439 -12.231 1.00 94.31 206 ASP A CA 1
ATOM 1557 C C . ASP A 1 206 ? 14.041 6.028 -13.162 1.00 94.31 206 ASP A C 1
ATOM 1559 O O . ASP A 1 206 ? 14.065 7.222 -13.475 1.00 94.31 206 ASP A O 1
ATOM 1563 N N . SER A 1 207 ? 13.053 5.210 -13.542 1.00 92.38 207 SER A N 1
ATOM 1564 C CA . SER A 1 207 ? 11.932 5.642 -14.378 1.00 92.38 207 SER A CA 1
ATOM 1565 C C . SER A 1 207 ? 11.163 6.778 -13.706 1.00 92.38 207 SER A C 1
ATOM 1567 O O . SER A 1 207 ? 10.958 7.817 -14.332 1.00 92.38 207 SER A O 1
ATOM 1569 N N . ALA A 1 208 ? 10.853 6.656 -12.411 1.00 88.94 208 ALA A N 1
ATOM 1570 C CA . ALA A 1 208 ? 10.172 7.700 -11.646 1.00 88.94 208 ALA A CA 1
ATOM 1571 C C . ALA A 1 208 ? 10.960 9.019 -11.553 1.00 88.94 208 ALA A C 1
ATOM 1573 O O . ALA A 1 208 ? 10.356 10.086 -11.469 1.00 88.94 208 ALA A O 1
ATOM 1574 N N . CYS A 1 209 ? 12.295 8.967 -11.573 1.00 86.75 209 CYS A N 1
ATOM 1575 C CA . CYS A 1 209 ? 13.147 10.161 -11.554 1.00 86.75 209 CYS A CA 1
ATOM 1576 C C . CYS A 1 209 ? 13.336 10.787 -12.945 1.00 86.75 209 CYS A C 1
ATOM 1578 O O . CYS A 1 209 ? 13.659 11.969 -13.046 1.00 86.75 209 CYS A O 1
ATOM 1580 N N . SER A 1 210 ? 13.167 10.001 -14.010 1.00 85.50 210 SER A N 1
ATOM 1581 C CA . SER A 1 210 ? 13.406 10.437 -15.391 1.00 85.50 210 SER A CA 1
ATOM 1582 C C . SER A 1 210 ? 12.240 11.210 -16.021 1.00 85.50 210 SER A C 1
ATOM 1584 O O . SER A 1 210 ? 12.433 11.915 -17.014 1.00 85.50 210 SER A O 1
ATOM 1586 N N . VAL A 1 211 ? 11.033 11.101 -15.457 1.00 82.31 211 VAL A N 1
ATOM 1587 C CA . VAL A 1 211 ? 9.837 11.762 -15.988 1.00 82.31 211 VAL A CA 1
ATOM 1588 C C . VAL A 1 211 ? 9.842 13.241 -15.591 1.00 82.31 211 VAL A C 1
ATOM 1590 O O . VAL A 1 211 ? 9.768 13.589 -14.419 1.00 82.31 211 VAL A O 1
ATOM 1593 N N . VAL A 1 212 ? 9.916 14.128 -16.589 1.00 73.19 212 VAL A N 1
ATOM 1594 C CA . VAL A 1 212 ? 10.021 15.595 -16.404 1.00 73.19 212 VAL A CA 1
ATOM 1595 C C . VAL A 1 212 ? 8.640 16.278 -16.343 1.00 73.19 212 VAL A C 1
ATOM 1597 O O . VAL A 1 212 ? 8.527 17.501 -16.393 1.00 73.19 212 VAL A O 1
ATOM 1600 N N . GLN A 1 213 ? 7.560 15.504 -16.266 1.00 74.69 213 GLN A N 1
ATOM 1601 C CA . GLN A 1 213 ? 6.202 16.044 -16.232 1.00 74.69 213 GLN A CA 1
ATOM 1602 C C . GLN A 1 213 ? 5.896 16.661 -14.852 1.00 74.69 213 GLN A C 1
ATOM 1604 O O . GLN A 1 213 ? 6.131 16.000 -13.841 1.00 74.69 213 GLN A O 1
ATOM 1609 N N . PRO A 1 214 ? 5.384 17.908 -14.783 1.00 68.19 214 PRO A N 1
ATOM 1610 C CA . PRO A 1 214 ? 5.158 18.610 -13.515 1.00 68.19 214 PRO A CA 1
ATOM 1611 C C . PRO A 1 214 ? 4.193 17.907 -12.555 1.00 68.19 214 PRO A C 1
ATOM 1613 O O . PRO A 1 214 ? 4.366 18.026 -11.344 1.00 68.19 214 PRO A O 1
ATOM 1616 N N . ASP A 1 215 ? 3.208 17.184 -13.094 1.00 74.81 215 ASP A N 1
ATOM 1617 C CA . ASP A 1 215 ? 2.130 16.547 -12.330 1.00 74.81 215 ASP A CA 1
ATOM 1618 C C . ASP A 1 215 ? 2.333 15.028 -12.164 1.00 74.81 215 ASP A C 1
ATOM 1620 O O . ASP A 1 215 ? 1.491 14.334 -11.587 1.00 74.81 215 ASP A O 1
ATOM 1624 N N . PHE A 1 216 ? 3.479 14.499 -12.611 1.00 81.50 216 PHE A N 1
ATOM 1625 C CA . PHE A 1 216 ? 3.769 13.075 -12.516 1.00 81.50 216 PHE A CA 1
ATOM 1626 C C . PHE A 1 216 ? 3.842 12.617 -11.056 1.00 81.50 216 PHE A C 1
ATOM 1628 O O . PHE A 1 216 ? 4.623 13.127 -10.246 1.00 81.50 216 PHE A O 1
ATOM 1635 N N . ARG A 1 217 ? 3.052 11.590 -10.725 1.00 82.81 217 ARG A N 1
ATOM 1636 C CA . ARG A 1 217 ? 2.902 11.039 -9.371 1.00 82.81 217 ARG A CA 1
ATOM 1637 C C . ARG A 1 217 ? 4.090 10.144 -8.979 1.00 82.81 217 ARG A C 1
ATOM 1639 O O . ARG A 1 217 ? 3.915 8.992 -8.593 1.00 82.81 217 ARG A O 1
ATOM 1646 N N . ALA A 1 218 ? 5.317 10.670 -9.039 1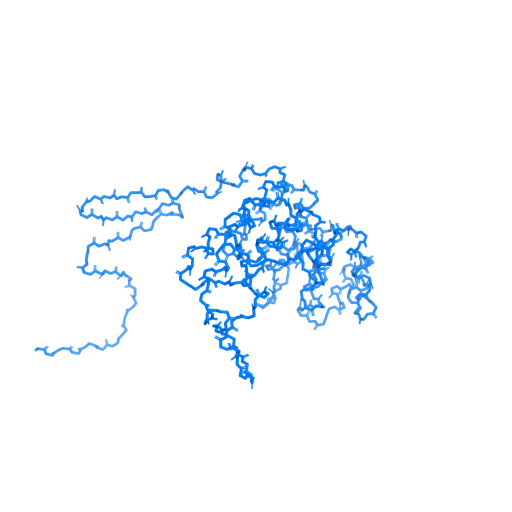.00 89.06 218 ALA A N 1
ATOM 1647 C CA . ALA A 1 218 ? 6.542 9.936 -8.690 1.00 89.06 218 ALA A CA 1
ATOM 1648 C C . ALA A 1 218 ? 6.507 9.351 -7.267 1.00 89.06 218 ALA A C 1
ATOM 1650 O O . ALA A 1 218 ? 7.068 8.284 -7.013 1.00 89.06 218 ALA A O 1
ATOM 1651 N N . ASP A 1 219 ? 5.826 10.029 -6.343 1.00 89.75 219 ASP A N 1
ATOM 1652 C CA . ASP A 1 219 ? 5.686 9.576 -4.960 1.00 89.75 219 ASP A CA 1
ATOM 1653 C C . ASP A 1 219 ? 4.854 8.290 -4.845 1.00 89.75 219 ASP A C 1
ATOM 1655 O O . ASP A 1 219 ? 5.173 7.445 -4.008 1.00 89.75 219 ASP A O 1
ATOM 1659 N N . ASN A 1 220 ? 3.880 8.061 -5.736 1.00 91.56 220 ASN A N 1
ATOM 1660 C CA . ASN A 1 220 ? 3.148 6.791 -5.786 1.00 91.56 220 ASN A CA 1
ATOM 1661 C C . ASN A 1 220 ? 4.088 5.634 -6.142 1.00 91.56 220 ASN A C 1
ATOM 1663 O O . ASN A 1 220 ? 4.050 4.580 -5.506 1.00 91.56 220 ASN A O 1
ATOM 1667 N N . ILE A 1 221 ? 4.992 5.845 -7.105 1.00 94.81 221 ILE A N 1
ATOM 1668 C CA . ILE A 1 221 ? 5.991 4.837 -7.479 1.00 94.81 221 ILE A CA 1
ATOM 1669 C C . ILE A 1 221 ? 6.950 4.572 -6.321 1.00 94.81 221 ILE A C 1
ATOM 1671 O O . ILE A 1 221 ? 7.203 3.418 -5.991 1.00 94.81 221 ILE A O 1
ATOM 1675 N N . ARG A 1 222 ? 7.442 5.617 -5.645 1.00 95.06 222 ARG A N 1
ATOM 1676 C CA . ARG A 1 222 ? 8.304 5.463 -4.458 1.00 95.06 222 ARG A CA 1
ATOM 1677 C C . ARG A 1 222 ? 7.604 4.709 -3.331 1.00 95.06 222 ARG A C 1
ATOM 1679 O O . ARG A 1 222 ? 8.230 3.878 -2.673 1.00 95.06 222 ARG A O 1
ATOM 1686 N N . PHE A 1 223 ? 6.317 4.964 -3.123 1.00 95.69 223 PHE A N 1
ATOM 1687 C CA . PHE A 1 223 ? 5.514 4.254 -2.136 1.00 95.69 223 PHE A CA 1
ATOM 1688 C C . PHE A 1 223 ? 5.383 2.761 -2.481 1.00 95.69 223 PHE A C 1
ATOM 1690 O O . PHE A 1 223 ? 5.684 1.913 -1.640 1.00 95.69 223 PHE A O 1
ATOM 1697 N N . ILE A 1 224 ? 5.046 2.427 -3.733 1.00 97.12 224 ILE A N 1
ATOM 1698 C CA . ILE A 1 224 ? 4.975 1.038 -4.223 1.00 97.12 224 ILE A CA 1
ATOM 1699 C C . ILE A 1 224 ? 6.342 0.347 -4.121 1.00 97.12 224 ILE A C 1
ATOM 1701 O O . ILE A 1 224 ? 6.427 -0.764 -3.599 1.00 97.12 224 ILE A O 1
ATOM 1705 N N . CYS A 1 225 ? 7.422 1.011 -4.542 1.00 97.69 225 CYS A N 1
ATOM 1706 C CA . CYS A 1 225 ? 8.785 0.500 -4.406 1.00 97.69 225 CYS A CA 1
ATOM 1707 C C . CYS A 1 225 ? 9.143 0.225 -2.942 1.00 97.69 225 CYS A C 1
ATOM 1709 O O . CYS A 1 225 ? 9.730 -0.810 -2.650 1.00 97.69 225 CYS A O 1
ATOM 1711 N N . THR A 1 226 ? 8.762 1.103 -2.009 1.00 97.25 226 THR A N 1
ATOM 1712 C CA . THR A 1 226 ? 8.993 0.885 -0.572 1.00 97.25 226 THR A CA 1
ATOM 1713 C C . THR A 1 226 ? 8.288 -0.379 -0.076 1.00 97.25 226 THR A C 1
ATOM 1715 O O . THR A 1 226 ? 8.912 -1.196 0.603 1.00 97.25 226 THR A O 1
ATOM 1718 N N . ILE A 1 227 ? 7.019 -0.584 -0.454 1.00 97.62 227 ILE A N 1
ATOM 1719 C CA . ILE A 1 227 ? 6.2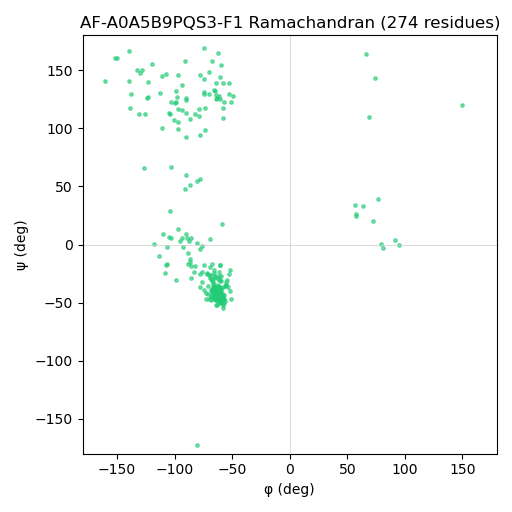70 -1.811 -0.131 1.00 97.62 227 ILE A CA 1
ATOM 1720 C C . ILE A 1 227 ? 7.006 -3.044 -0.660 1.00 97.62 227 ILE A C 1
ATOM 1722 O O . ILE A 1 227 ? 7.239 -3.995 0.086 1.00 97.62 227 ILE A O 1
ATOM 1726 N N . GLU A 1 228 ? 7.401 -3.019 -1.932 1.00 98.25 228 GLU A N 1
ATOM 1727 C CA . GLU A 1 228 ? 8.060 -4.147 -2.591 1.00 98.25 228 GLU A CA 1
ATOM 1728 C C . GLU A 1 228 ? 9.451 -4.441 -2.021 1.00 98.25 228 GLU A C 1
ATOM 1730 O O . GLU A 1 228 ? 9.818 -5.608 -1.880 1.00 98.25 228 GLU A O 1
ATOM 1735 N N . LEU A 1 229 ? 10.214 -3.415 -1.633 1.00 97.81 229 LEU A N 1
ATOM 1736 C CA . LEU A 1 229 ? 11.505 -3.586 -0.967 1.00 97.81 229 LEU A CA 1
ATOM 1737 C C . LEU A 1 229 ? 11.340 -4.280 0.389 1.00 97.81 229 LEU A C 1
ATOM 1739 O O . LEU A 1 229 ? 12.085 -5.219 0.673 1.00 97.81 229 LEU A O 1
ATOM 1743 N N . PHE A 1 230 ? 10.357 -3.877 1.201 1.00 97.44 230 PHE A N 1
ATOM 1744 C CA . PHE A 1 230 ? 10.068 -4.556 2.468 1.00 97.44 230 PHE A CA 1
ATOM 1745 C C . PHE A 1 230 ? 9.567 -5.989 2.256 1.00 97.44 230 PHE A C 1
ATOM 1747 O O . PHE A 1 230 ? 10.085 -6.913 2.880 1.00 97.44 230 PHE A O 1
ATOM 1754 N N . ARG A 1 231 ? 8.618 -6.198 1.335 1.00 97.00 231 ARG A N 1
ATOM 1755 C CA . ARG A 1 231 ? 8.045 -7.519 1.018 1.00 97.00 231 ARG A CA 1
ATOM 1756 C C . ARG A 1 231 ? 9.089 -8.517 0.508 1.00 97.00 231 ARG A C 1
ATOM 1758 O O . ARG A 1 231 ? 8.941 -9.720 0.697 1.00 97.00 231 ARG A O 1
ATOM 1765 N N . ARG A 1 232 ? 10.134 -8.027 -0.165 1.00 96.56 232 ARG A N 1
ATOM 1766 C CA . ARG A 1 232 ? 11.254 -8.824 -0.693 1.00 96.56 232 ARG A CA 1
ATOM 1767 C C . ARG A 1 232 ? 12.480 -8.819 0.229 1.00 96.56 232 ARG A C 1
ATOM 1769 O O . ARG A 1 232 ? 13.561 -9.199 -0.211 1.00 96.56 232 ARG A O 1
ATOM 1776 N N . GLU A 1 233 ? 12.329 -8.363 1.474 1.00 95.81 233 GLU A N 1
ATOM 1777 C CA . GLU A 1 233 ? 13.378 -8.340 2.504 1.00 95.81 233 GLU A CA 1
ATOM 1778 C C . GLU A 1 233 ? 14.649 -7.555 2.109 1.00 95.81 233 GLU A C 1
ATOM 1780 O O . GLU A 1 233 ? 15.732 -7.752 2.666 1.00 95.81 233 GLU A O 1
ATOM 1785 N N . ARG A 1 234 ? 14.534 -6.589 1.186 1.00 96.31 234 ARG A N 1
ATOM 1786 C CA . ARG A 1 234 ? 15.605 -5.635 0.844 1.00 96.31 234 ARG A CA 1
ATOM 1787 C C . ARG A 1 234 ? 15.662 -4.497 1.873 1.00 96.31 234 ARG A C 1
ATOM 1789 O O . ARG A 1 234 ? 15.618 -3.321 1.518 1.00 96.31 234 ARG A O 1
ATOM 1796 N N . TRP A 1 235 ? 15.780 -4.845 3.158 1.00 94.00 235 TRP A N 1
ATOM 1797 C CA . TRP A 1 235 ? 15.622 -3.942 4.310 1.00 94.00 235 TRP A CA 1
ATOM 1798 C C . TRP A 1 235 ? 16.449 -2.659 4.225 1.00 94.00 235 TRP A C 1
ATOM 1800 O O . TRP A 1 235 ? 15.925 -1.576 4.451 1.00 94.00 235 TRP A O 1
ATOM 1810 N N . SER A 1 236 ? 17.733 -2.759 3.870 1.00 93.12 236 SER A N 1
ATOM 1811 C CA . SER A 1 236 ? 18.625 -1.591 3.792 1.00 93.12 236 SER A CA 1
ATOM 1812 C C . SER A 1 236 ? 18.137 -0.549 2.783 1.00 93.12 236 SER A C 1
ATOM 1814 O O . SER A 1 236 ? 18.162 0.648 3.062 1.00 93.12 236 SER A O 1
ATOM 1816 N N . ASP A 1 237 ? 17.666 -0.996 1.620 1.00 94.81 237 ASP A N 1
ATOM 1817 C CA . ASP A 1 237 ? 17.159 -0.099 0.583 1.00 94.81 237 ASP A CA 1
ATOM 1818 C C . ASP A 1 237 ? 15.743 0.379 0.916 1.00 94.81 237 ASP A C 1
ATOM 1820 O O . ASP A 1 237 ? 15.431 1.550 0.702 1.00 94.81 237 ASP A O 1
ATOM 1824 N N . ALA A 1 238 ? 14.923 -0.496 1.510 1.00 95.50 238 ALA A N 1
ATOM 1825 C CA . ALA A 1 238 ? 13.586 -0.159 1.986 1.00 95.50 238 ALA A CA 1
ATOM 1826 C C . ALA A 1 238 ? 13.629 0.989 3.000 1.00 95.50 238 ALA A C 1
ATOM 1828 O O . ALA A 1 238 ? 12.914 1.968 2.835 1.00 95.50 238 ALA A O 1
ATOM 1829 N N . HIS A 1 239 ? 14.518 0.909 3.996 1.00 93.19 239 HIS A N 1
ATOM 1830 C CA . HIS A 1 239 ? 14.703 1.944 5.016 1.00 93.19 239 HIS A CA 1
ATOM 1831 C C . HIS A 1 239 ? 15.130 3.284 4.417 1.00 93.19 239 HIS A C 1
ATOM 1833 O O . HIS A 1 239 ? 14.530 4.307 4.727 1.00 93.19 239 HIS A O 1
ATOM 1839 N N . LYS A 1 240 ? 16.104 3.291 3.495 1.00 92.75 240 LYS A N 1
ATOM 1840 C CA . LYS A 1 240 ? 16.539 4.530 2.820 1.00 92.75 240 LYS A CA 1
ATOM 1841 C C . LYS A 1 240 ? 15.394 5.206 2.070 1.00 92.75 240 LYS A C 1
ATOM 1843 O O . LYS A 1 240 ? 15.285 6.430 2.100 1.00 92.75 240 LYS A O 1
ATOM 1848 N N . LEU A 1 241 ? 14.582 4.424 1.357 1.00 93.25 241 LEU A N 1
ATOM 1849 C CA . LEU A 1 241 ? 13.462 4.965 0.593 1.00 93.25 241 LEU A CA 1
ATOM 1850 C C . LEU A 1 241 ? 12.311 5.385 1.513 1.00 93.25 241 LEU A C 1
ATOM 1852 O O . LEU A 1 241 ? 11.727 6.443 1.301 1.00 93.25 241 LEU A O 1
ATOM 1856 N N . PHE A 1 242 ? 12.042 4.606 2.561 1.00 93.12 242 PHE A N 1
ATOM 1857 C CA . PHE A 1 242 ? 11.058 4.921 3.589 1.00 93.12 242 PHE A CA 1
ATOM 1858 C C . PHE A 1 242 ? 11.374 6.256 4.276 1.00 93.12 242 PHE A C 1
ATOM 1860 O O . PHE A 1 242 ? 10.500 7.116 4.349 1.00 93.12 242 PHE A O 1
ATOM 1867 N N . ASP A 1 243 ? 12.627 6.479 4.681 1.00 89.75 243 ASP A N 1
ATOM 1868 C CA . ASP A 1 243 ? 13.091 7.737 5.284 1.00 89.75 243 ASP A CA 1
ATOM 1869 C C . ASP A 1 243 ? 12.899 8.952 4.361 1.00 89.75 243 ASP A C 1
ATOM 1871 O O . ASP A 1 243 ? 12.750 10.080 4.830 1.00 89.75 243 ASP A O 1
ATOM 1875 N N . ALA A 1 244 ? 12.901 8.743 3.041 1.00 87.75 244 ALA A N 1
ATOM 1876 C CA . ALA A 1 244 ? 12.696 9.815 2.073 1.00 87.75 244 ALA A CA 1
ATOM 1877 C C . ALA A 1 244 ? 11.219 10.229 1.932 1.00 87.75 244 ALA A C 1
ATOM 1879 O O . ALA A 1 244 ? 10.949 11.367 1.547 1.00 87.75 244 ALA A O 1
ATOM 1880 N N . ILE A 1 245 ? 10.274 9.330 2.234 1.00 87.56 245 ILE A N 1
ATOM 1881 C CA . ILE A 1 245 ? 8.826 9.560 2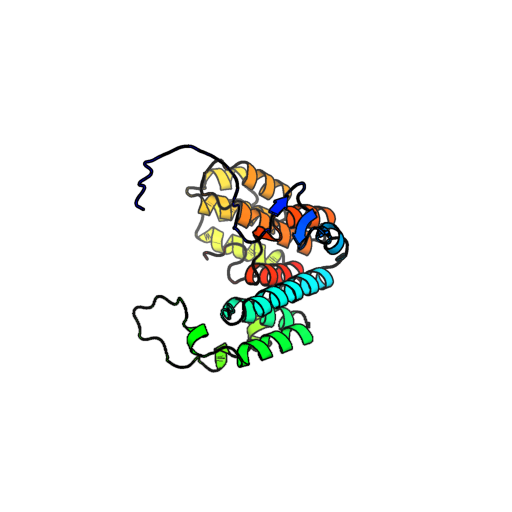.064 1.00 87.56 245 ILE A CA 1
ATOM 1882 C C . ILE A 1 245 ? 8.083 9.735 3.403 1.00 87.56 245 ILE A C 1
ATOM 1884 O O . ILE A 1 245 ? 7.031 10.374 3.479 1.00 87.56 245 ILE A O 1
ATOM 1888 N N . TYR A 1 246 ? 8.623 9.205 4.496 1.00 83.50 246 TYR A N 1
ATOM 1889 C CA . TYR A 1 246 ? 8.061 9.301 5.838 1.00 83.50 246 TYR A CA 1
ATOM 1890 C C . TYR A 1 246 ? 8.714 10.450 6.635 1.00 83.50 246 TYR A C 1
ATOM 1892 O O . TYR A 1 246 ? 9.903 10.702 6.475 1.00 83.50 246 TYR A O 1
ATOM 1900 N N . PRO A 1 247 ? 7.996 11.162 7.531 1.00 73.88 247 PRO A N 1
ATOM 1901 C CA . PRO A 1 247 ? 6.576 11.043 7.874 1.00 73.88 247 PRO A CA 1
ATOM 1902 C C . PRO A 1 247 ? 5.644 11.892 7.004 1.00 73.88 247 PRO A C 1
ATOM 1904 O O . PRO A 1 247 ? 4.428 11.806 7.167 1.00 73.88 247 PRO A O 1
ATOM 1907 N N . SER A 1 248 ? 6.193 12.756 6.150 1.00 75.94 248 SER A N 1
ATOM 1908 C CA . SER A 1 248 ? 5.450 13.830 5.484 1.00 75.94 248 SER A CA 1
ATOM 1909 C C . SER A 1 248 ? 4.443 13.333 4.448 1.00 75.94 248 SER A C 1
ATOM 1911 O O . SER A 1 248 ? 3.430 14.002 4.253 1.00 75.94 248 SER A O 1
ATOM 1913 N N . GLN A 1 249 ? 4.694 12.185 3.811 1.00 75.00 249 GLN A N 1
ATOM 1914 C CA . GLN A 1 249 ? 3.855 11.668 2.723 1.00 75.00 249 GLN A CA 1
ATOM 1915 C C . GLN A 1 249 ? 2.997 10.463 3.132 1.00 75.00 249 GLN A C 1
ATOM 1917 O O . GLN A 1 249 ? 2.013 10.154 2.465 1.00 75.00 249 GLN A O 1
ATOM 1922 N N . ILE A 1 250 ? 3.315 9.798 4.248 1.00 85.50 250 ILE A N 1
ATOM 1923 C CA . ILE A 1 250 ? 2.577 8.613 4.703 1.00 85.50 250 ILE A CA 1
ATOM 1924 C C . ILE A 1 250 ? 1.544 9.018 5.757 1.00 85.50 250 ILE A C 1
ATOM 1926 O O . ILE A 1 250 ? 1.846 9.203 6.941 1.00 85.50 250 ILE A O 1
ATOM 1930 N N . GLY A 1 251 ? 0.296 9.154 5.307 1.00 91.56 251 GLY A N 1
ATOM 1931 C CA . GLY A 1 251 ? -0.865 9.258 6.187 1.00 91.56 251 GLY A CA 1
ATOM 1932 C C . GLY A 1 251 ? -1.248 7.908 6.818 1.00 91.56 251 GLY A C 1
ATOM 1933 O O . GLY A 1 251 ? -0.775 6.865 6.369 1.00 91.56 251 GLY A O 1
ATOM 1934 N N . PRO A 1 252 ? -2.150 7.899 7.817 1.00 94.06 252 PRO A N 1
ATOM 1935 C CA . PRO A 1 252 ? -2.560 6.672 8.510 1.00 94.06 252 PRO A CA 1
ATOM 1936 C C . PRO A 1 252 ? -3.094 5.551 7.600 1.00 94.06 252 PRO A C 1
ATOM 1938 O O . PRO A 1 252 ? -2.856 4.376 7.860 1.00 94.06 252 PRO A O 1
ATOM 1941 N N . ASP A 1 253 ? -3.791 5.900 6.514 1.00 93.62 253 ASP A N 1
ATOM 1942 C CA . ASP A 1 253 ? -4.285 4.916 5.540 1.00 93.62 253 ASP A CA 1
ATOM 1943 C C . ASP A 1 253 ? -3.142 4.284 4.725 1.00 93.62 253 ASP A C 1
ATOM 1945 O O . ASP A 1 253 ? -3.027 3.063 4.653 1.00 93.62 253 ASP A O 1
ATOM 1949 N N . ALA A 1 254 ? -2.226 5.109 4.210 1.00 94.81 254 ALA A N 1
ATOM 1950 C CA . ALA A 1 254 ? -1.034 4.648 3.497 1.00 94.81 254 ALA A CA 1
ATOM 1951 C C . ALA A 1 254 ? -0.126 3.784 4.395 1.00 94.81 254 ALA A C 1
ATOM 1953 O O . ALA A 1 254 ? 0.434 2.787 3.947 1.00 94.81 254 ALA A O 1
ATOM 1954 N N . ALA A 1 255 ? -0.017 4.110 5.685 1.00 96.31 255 ALA A N 1
ATOM 1955 C CA . ALA A 1 255 ? 0.711 3.288 6.649 1.00 96.31 255 ALA A CA 1
ATOM 1956 C C . ALA A 1 255 ? 0.080 1.895 6.819 1.00 96.31 255 ALA A C 1
ATOM 1958 O O . ALA A 1 255 ? 0.801 0.898 6.848 1.00 96.31 255 ALA A O 1
ATOM 1959 N N . ALA A 1 256 ? -1.255 1.804 6.874 1.00 97.94 256 ALA A N 1
ATOM 1960 C CA . ALA A 1 256 ? -1.961 0.525 6.933 1.00 97.94 256 ALA A CA 1
ATOM 1961 C C . ALA A 1 256 ? -1.754 -0.306 5.653 1.00 97.94 256 ALA A C 1
ATOM 1963 O O . ALA A 1 256 ? -1.446 -1.494 5.734 1.00 97.94 256 ALA A O 1
ATOM 1964 N N . GLN A 1 257 ? -1.843 0.323 4.478 1.00 97.62 257 GLN A N 1
ATOM 1965 C CA . GLN A 1 257 ? -1.568 -0.327 3.191 1.00 97.62 257 GLN A CA 1
ATOM 1966 C C . GLN A 1 257 ? -0.125 -0.845 3.108 1.00 97.62 257 GLN A C 1
ATOM 1968 O O . GLN A 1 257 ? 0.108 -1.977 2.681 1.00 97.62 257 GLN A O 1
ATOM 1973 N N . MET A 1 258 ? 0.851 -0.056 3.568 1.00 97.81 258 MET A N 1
ATOM 1974 C CA . MET A 1 258 ? 2.250 -0.480 3.606 1.00 97.81 258 MET A CA 1
ATOM 1975 C C . MET A 1 258 ? 2.468 -1.645 4.575 1.00 97.81 258 MET A C 1
ATOM 1977 O O . MET A 1 258 ? 3.146 -2.608 4.219 1.00 97.81 258 MET A O 1
ATOM 1981 N N . ALA A 1 259 ? 1.859 -1.596 5.764 1.00 98.25 259 ALA A N 1
ATOM 1982 C CA . ALA A 1 259 ? 1.903 -2.690 6.730 1.00 98.25 259 ALA A CA 1
ATOM 1983 C C . ALA A 1 259 ? 1.357 -3.998 6.131 1.00 98.25 259 ALA A C 1
ATOM 1985 O O . ALA A 1 259 ? 1.976 -5.051 6.289 1.00 98.25 259 ALA A O 1
ATOM 1986 N N . LEU A 1 260 ? 0.241 -3.930 5.397 1.00 98.56 260 LEU A N 1
ATOM 1987 C CA . LEU A 1 260 ? -0.343 -5.071 4.687 1.00 98.56 260 LEU A CA 1
ATOM 1988 C C . LEU A 1 260 ? 0.595 -5.610 3.597 1.00 98.56 260 LEU A C 1
ATOM 1990 O O . LEU A 1 260 ? 0.920 -6.798 3.603 1.00 98.56 260 LEU A O 1
ATOM 1994 N N . GLY A 1 261 ? 1.077 -4.741 2.706 1.00 98.12 261 GLY A N 1
ATOM 1995 C CA . GLY A 1 261 ? 1.938 -5.132 1.587 1.00 98.12 261 GLY A CA 1
ATOM 1996 C C . GLY A 1 261 ? 3.262 -5.751 2.017 1.00 98.12 261 GLY A C 1
ATOM 1997 O O . GLY A 1 261 ? 3.641 -6.812 1.519 1.00 98.12 261 GLY A O 1
ATOM 1998 N N . ALA A 1 262 ? 3.921 -5.146 3.009 1.00 97.62 262 ALA A N 1
ATOM 1999 C CA . ALA A 1 262 ? 5.151 -5.676 3.596 1.00 97.62 262 ALA A CA 1
ATOM 2000 C C . ALA A 1 262 ? 4.953 -7.056 4.253 1.00 97.62 262 ALA A C 1
ATOM 2002 O O . ALA A 1 262 ? 5.908 -7.817 4.378 1.00 97.62 262 ALA A O 1
ATOM 2003 N N . ASN A 1 263 ? 3.721 -7.398 4.649 1.00 98.19 263 ASN A N 1
ATOM 2004 C CA . ASN A 1 263 ? 3.349 -8.685 5.244 1.00 98.19 263 ASN A CA 1
ATOM 2005 C C . ASN A 1 263 ? 2.599 -9.601 4.258 1.00 98.19 263 ASN A C 1
ATOM 2007 O O . ASN A 1 263 ? 1.785 -10.430 4.671 1.00 98.19 263 ASN A O 1
ATOM 2011 N N . HIS A 1 264 ? 2.870 -9.473 2.955 1.00 97.94 264 HIS A N 1
ATOM 2012 C CA . HIS A 1 264 ? 2.319 -10.338 1.902 1.00 97.94 264 HIS A CA 1
ATOM 2013 C C . HIS A 1 264 ? 0.783 -10.376 1.861 1.00 97.94 264 HIS A C 1
ATOM 2015 O O . HIS A 1 264 ? 0.181 -11.403 1.533 1.00 97.94 264 HIS A O 1
ATOM 2021 N N . ARG A 1 265 ? 0.126 -9.262 2.185 1.00 98.25 265 ARG A N 1
ATOM 2022 C CA . ARG A 1 265 ? -1.311 -9.058 1.973 1.00 98.25 265 ARG A CA 1
ATOM 2023 C C . ARG A 1 265 ? -1.520 -8.027 0.882 1.00 98.25 265 ARG A C 1
ATOM 2025 O O . ARG A 1 265 ? -0.735 -7.091 0.765 1.00 98.25 265 ARG A O 1
ATOM 2032 N N . LEU A 1 266 ? -2.569 -8.204 0.085 1.00 97.75 266 LEU A N 1
ATOM 2033 C CA . LEU A 1 266 ? -2.946 -7.232 -0.936 1.00 97.75 266 LEU A CA 1
ATOM 2034 C C . LEU A 1 266 ? -3.202 -5.869 -0.257 1.00 97.75 266 LEU A C 1
ATOM 2036 O O . LEU A 1 266 ? -4.097 -5.799 0.581 1.00 97.75 266 LEU A O 1
ATOM 2040 N N . PRO A 1 267 ? -2.445 -4.800 -0.562 1.00 97.00 267 PRO A N 1
ATOM 2041 C CA . PRO A 1 267 ? -2.558 -3.528 0.158 1.00 97.00 267 PRO A CA 1
ATOM 2042 C C . PRO A 1 267 ? -3.891 -2.813 -0.083 1.00 97.00 267 PRO A C 1
ATOM 2044 O O . PRO A 1 267 ? -4.491 -2.280 0.847 1.00 97.00 267 PRO A O 1
ATOM 2047 N N . TRP A 1 268 ? -4.358 -2.835 -1.331 1.00 95.75 268 TRP A N 1
ATOM 2048 C CA . TRP A 1 268 ? -5.638 -2.295 -1.780 1.00 95.75 268 TRP A CA 1
ATOM 2049 C C . TRP A 1 268 ? -6.132 -3.077 -3.002 1.00 95.75 268 TRP A C 1
ATOM 2051 O O . TRP A 1 268 ? -5.355 -3.746 -3.691 1.00 95.75 268 TRP A O 1
ATOM 2061 N N . LEU A 1 269 ? -7.433 -2.991 -3.277 1.00 92.25 269 LEU A N 1
ATOM 2062 C CA . LEU A 1 269 ? -8.022 -3.592 -4.469 1.00 92.25 269 LEU A CA 1
ATOM 2063 C C . LEU A 1 269 ? -7.450 -2.931 -5.727 1.00 92.25 269 LEU A C 1
ATOM 2065 O O . LEU A 1 269 ? -7.455 -1.712 -5.825 1.00 92.25 269 LEU A O 1
ATOM 2069 N N . GLY A 1 270 ? -6.964 -3.738 -6.667 1.00 92.06 270 GLY A N 1
ATOM 2070 C CA . GLY A 1 270 ? -6.357 -3.242 -7.903 1.00 92.06 270 GLY A CA 1
ATOM 2071 C C . GLY A 1 270 ? -4.842 -3.033 -7.836 1.00 92.06 270 GLY A C 1
ATOM 2072 O O . GLY A 1 270 ? -4.247 -2.602 -8.814 1.00 92.06 270 GLY A O 1
ATOM 2073 N N . TYR A 1 271 ? -4.174 -3.374 -6.724 1.00 96.12 271 TYR A N 1
ATOM 2074 C CA . TYR A 1 271 ? -2.713 -3.261 -6.613 1.00 96.12 271 TYR A CA 1
ATOM 2075 C C . TYR A 1 271 ? -1.966 -3.891 -7.821 1.00 96.12 271 TYR A C 1
ATOM 2077 O O . TYR A 1 271 ? -2.190 -5.069 -8.121 1.00 96.12 271 TYR A O 1
ATOM 2085 N N . PRO A 1 272 ? -1.042 -3.156 -8.479 1.00 95.88 272 PRO A N 1
ATOM 2086 C CA . PRO A 1 272 ? -0.473 -1.880 -8.027 1.00 95.88 272 PRO A CA 1
ATOM 2087 C C . PRO A 1 272 ? -1.167 -0.611 -8.551 1.00 95.88 272 PRO A C 1
ATOM 2089 O O . PRO A 1 272 ? -0.669 0.480 -8.295 1.00 95.88 272 PRO A O 1
ATOM 2092 N N . PHE A 1 273 ? -2.286 -0.715 -9.268 1.00 93.88 273 PHE A N 1
ATOM 2093 C CA . PHE A 1 273 ? -2.970 0.419 -9.893 1.00 93.88 273 PHE A CA 1
ATOM 2094 C C . PHE A 1 273 ? -4.175 0.861 -9.043 1.00 93.88 273 PHE A C 1
ATOM 2096 O O . PHE A 1 273 ? -5.185 0.167 -9.004 1.00 93.88 273 PHE A O 1
ATOM 2103 N N . PRO A 1 274 ? -4.115 2.000 -8.332 1.00 75.56 274 PRO A N 1
ATOM 2104 C CA . PRO A 1 274 ? -5.221 2.438 -7.471 1.00 75.56 274 PRO A CA 1
ATOM 2105 C C . PRO A 1 274 ? -6.491 2.835 -8.244 1.00 75.56 274 PRO A C 1
ATOM 2107 O O . PRO A 1 274 ? -7.559 2.926 -7.646 1.00 75.56 274 PRO A O 1
ATOM 2110 N N . ASP A 1 275 ? -6.369 3.081 -9.551 1.00 78.75 275 ASP A N 1
ATOM 2111 C CA . ASP A 1 275 ? -7.438 3.595 -10.410 1.00 78.75 275 ASP A CA 1
ATOM 2112 C C . ASP A 1 275 ? -8.220 2.482 -11.168 1.00 78.75 275 ASP A C 1
ATOM 2114 O O . ASP A 1 275 ? -9.102 2.808 -11.966 1.00 78.75 275 ASP A O 1
ATOM 2118 N N . TRP A 1 276 ? -7.917 1.190 -10.937 1.00 76.12 276 TRP A N 1
ATOM 2119 C CA . TRP A 1 276 ? -8.491 0.028 -11.654 1.00 76.12 276 TRP A CA 1
ATOM 2120 C C . TRP A 1 276 ? -9.532 -0.786 -10.875 1.00 76.12 276 TRP A C 1
ATOM 2122 O O . TRP A 1 276 ? -9.390 -0.951 -9.644 1.00 76.12 276 TRP A O 1
#